Protein AF-A0AAJ2L6E4-F1 (afdb_monomer_lite)

Secondary structure (DSSP, 8-state):
---HHHH-TTS-TT-S--PPTTEEE---TTSSS-EEEETTTTEEEEE--SSGGGSGGGGSS-SEEEEEE--EETTTEE--TT-EEEEEEES-HHHHHHHHHHHHHHHHHHHHHHHHHHHHS-HHHHHHHHHHHHHPPTT--GGGGTS-THHHHHHHHHHHHSS---TT-HHHHHHHHHHHHHHHHHTSSTTSS--

pLDDT: mean 91.26, std 10.0, range [32.22, 98.44]

Structure (mmCIF, N/CA/C/O backbone):
data_AF-A0AAJ2L6E4-F1
#
_entry.id   AF-A0AAJ2L6E4-F1
#
loop_
_atom_site.group_PDB
_atom_site.id
_atom_site.type_symbol
_atom_site.label_atom_id
_atom_site.label_alt_id
_atom_site.label_comp_id
_atom_site.label_asym_id
_atom_site.label_entity_id
_atom_site.label_seq_id
_atom_site.pdbx_PDB_ins_code
_atom_site.Cartn_x
_atom_site.Cartn_y
_atom_site.Cartn_z
_atom_site.occupancy
_atom_site.B_iso_or_equiv
_atom_site.auth_seq_id
_atom_site.auth_comp_id
_atom_site.auth_asym_id
_atom_site.auth_atom_id
_atom_site.pdbx_PDB_model_num
ATOM 1 N N . MET A 1 1 ? -10.128 -0.586 -19.309 1.00 57.66 1 MET A N 1
ATOM 2 C CA . MET A 1 1 ? -8.747 -0.767 -18.819 1.00 57.66 1 MET A CA 1
ATOM 3 C C . MET A 1 1 ? -7.833 -0.010 -19.757 1.00 57.66 1 MET A C 1
ATOM 5 O O . MET A 1 1 ? -8.119 -0.026 -20.954 1.00 57.66 1 MET A O 1
ATOM 9 N N . SER A 1 2 ? -6.837 0.695 -19.211 1.00 74.75 2 SER A N 1
ATOM 10 C CA . SER A 1 2 ? -5.785 1.303 -20.031 1.00 74.75 2 SER A CA 1
ATOM 11 C C . SER A 1 2 ? -5.015 0.200 -20.767 1.00 74.75 2 SER A C 1
ATOM 13 O O . SER A 1 2 ? -5.086 -0.970 -20.384 1.00 74.75 2 SER A O 1
ATOM 15 N N . ASP A 1 3 ? -4.374 0.568 -21.866 1.00 88.19 3 ASP A N 1
ATOM 16 C CA . ASP A 1 3 ? -3.445 -0.284 -22.605 1.00 88.19 3 ASP A CA 1
ATOM 17 C C . ASP A 1 3 ? -2.218 0.573 -22.868 1.00 88.19 3 ASP A C 1
ATOM 19 O O . ASP A 1 3 ? -2.255 1.451 -23.734 1.00 88.19 3 ASP A O 1
ATOM 23 N N . PHE A 1 4 ? -1.162 0.344 -22.091 1.00 92.50 4 PHE A N 1
ATOM 24 C CA . PHE A 1 4 ? 0.036 1.173 -22.064 1.00 92.50 4 PHE A CA 1
ATOM 25 C C . PHE A 1 4 ? 0.627 1.373 -23.458 1.00 92.50 4 PHE A C 1
ATOM 27 O O . PHE A 1 4 ? 1.170 2.430 -23.742 1.00 92.50 4 PHE A O 1
ATOM 34 N N . ARG A 1 5 ? 0.447 0.410 -24.372 1.00 92.38 5 ARG A N 1
ATOM 35 C CA . ARG A 1 5 ? 0.928 0.494 -25.759 1.00 92.38 5 ARG A CA 1
ATOM 36 C C . ARG A 1 5 ? 0.308 1.649 -26.545 1.00 92.38 5 ARG A C 1
ATOM 38 O O . ARG A 1 5 ? 0.896 2.111 -27.515 1.00 92.38 5 ARG A O 1
ATOM 45 N N . LYS A 1 6 ? -0.892 2.098 -26.170 1.00 92.88 6 LYS A N 1
ATOM 46 C CA . LYS A 1 6 ? -1.556 3.254 -26.795 1.00 92.88 6 LYS A CA 1
ATOM 47 C C . LYS A 1 6 ? -1.000 4.572 -26.279 1.00 92.88 6 LYS A C 1
ATOM 49 O O . LYS A 1 6 ? -0.921 5.533 -27.037 1.00 92.88 6 LYS A O 1
ATOM 54 N N . GLU A 1 7 ? -0.655 4.601 -25.000 1.00 94.25 7 GLU A N 1
ATOM 55 C CA . GLU A 1 7 ? -0.120 5.781 -24.323 1.00 94.25 7 GLU A CA 1
ATOM 56 C C . GLU A 1 7 ? 1.381 5.952 -24.604 1.00 94.25 7 GLU A C 1
ATOM 58 O O . GLU A 1 7 ? 1.858 7.077 -24.713 1.00 94.25 7 GLU A O 1
ATOM 63 N N . PHE A 1 8 ? 2.086 4.836 -24.815 1.00 93.31 8 PHE A N 1
ATOM 64 C CA . PHE A 1 8 ? 3.523 4.743 -25.053 1.00 93.31 8 PHE A CA 1
ATOM 65 C C . PHE A 1 8 ? 3.824 3.919 -26.322 1.00 93.31 8 PHE A C 1
ATOM 67 O O . PHE A 1 8 ? 4.278 2.776 -26.227 1.00 93.31 8 PHE A O 1
ATOM 74 N N . PRO A 1 9 ? 3.563 4.462 -27.527 1.00 92.00 9 PRO A N 1
ATOM 75 C CA . PRO A 1 9 ? 3.748 3.730 -28.785 1.00 92.00 9 PRO A CA 1
ATOM 76 C C . PRO A 1 9 ? 5.215 3.395 -29.094 1.00 92.00 9 PRO A C 1
ATOM 78 O O . PRO A 1 9 ? 5.475 2.421 -29.798 1.00 92.00 9 PRO A O 1
ATOM 81 N N . ASP A 1 10 ? 6.153 4.178 -28.556 1.00 90.00 10 ASP A N 1
ATOM 82 C CA . ASP A 1 10 ? 7.596 3.988 -28.740 1.00 90.00 10 ASP A CA 1
ATOM 83 C C . ASP A 1 10 ? 8.220 3.090 -27.652 1.00 90.00 10 ASP A C 1
ATOM 85 O O . ASP A 1 10 ? 9.380 2.691 -27.761 1.00 90.00 10 ASP A O 1
ATOM 89 N N . TYR A 1 11 ? 7.453 2.719 -26.615 1.00 92.38 11 TYR A N 1
ATOM 90 C CA . TYR A 1 11 ? 7.922 1.802 -25.578 1.00 92.38 11 TYR A CA 1
ATOM 91 C C . TYR A 1 11 ? 8.023 0.374 -26.134 1.00 92.38 11 TYR A C 1
ATOM 93 O O . TYR A 1 11 ? 7.065 -0.118 -26.744 1.00 92.38 11 TYR A O 1
ATOM 101 N N . PRO A 1 12 ? 9.140 -0.349 -25.919 1.00 91.25 12 PRO A N 1
ATOM 102 C CA . PRO A 1 12 ? 9.301 -1.683 -26.484 1.00 91.25 12 PRO A CA 1
ATOM 103 C C . PRO A 1 12 ? 8.219 -2.647 -25.970 1.00 91.25 12 PRO A C 1
ATOM 105 O O . PRO A 1 12 ? 8.103 -2.897 -24.771 1.00 91.25 12 PRO A O 1
ATOM 108 N N . ALA A 1 13 ? 7.428 -3.224 -26.878 1.00 77.00 13 ALA A N 1
ATOM 109 C CA . ALA A 1 13 ? 6.218 -3.975 -26.520 1.00 77.00 13 ALA A CA 1
ATOM 110 C C . ALA A 1 13 ? 6.464 -5.198 -25.608 1.00 77.00 13 ALA A C 1
ATOM 112 O O . ALA A 1 13 ? 5.572 -5.560 -24.837 1.00 77.00 13 ALA A O 1
ATOM 113 N N . ASP A 1 14 ? 7.660 -5.789 -25.681 1.00 87.12 14 ASP A N 1
ATOM 114 C CA . ASP A 1 14 ? 8.086 -6.955 -24.892 1.00 87.12 14 ASP A CA 1
ATOM 115 C C . ASP A 1 14 ? 8.937 -6.571 -23.664 1.00 87.12 14 ASP A C 1
ATOM 117 O O . ASP A 1 14 ? 9.443 -7.440 -22.954 1.00 87.12 14 ASP A O 1
ATOM 121 N N . ALA A 1 15 ? 9.129 -5.271 -23.405 1.00 91.06 15 ALA A N 1
ATOM 122 C CA . ALA A 1 15 ? 9.911 -4.798 -22.267 1.00 91.06 15 ALA A CA 1
ATOM 123 C C . ALA A 1 15 ? 9.120 -4.758 -20.956 1.00 91.06 15 ALA A C 1
ATOM 125 O O . ALA A 1 15 ? 9.740 -4.778 -19.897 1.00 91.06 15 ALA A O 1
ATOM 126 N N . VAL A 1 16 ? 7.785 -4.738 -20.981 1.00 93.38 16 VAL A N 1
ATOM 127 C CA . VAL A 1 16 ? 7.000 -4.863 -19.745 1.00 93.38 16 VAL A CA 1
ATOM 128 C C . VAL A 1 16 ? 6.999 -6.337 -19.312 1.00 93.38 16 VAL A C 1
ATOM 130 O O . VAL A 1 16 ? 6.503 -7.177 -20.067 1.00 93.38 16 VAL A O 1
ATOM 133 N N . PRO A 1 17 ? 7.533 -6.688 -18.123 1.00 94.75 17 PRO A N 1
ATOM 134 C CA . PRO A 1 17 ? 7.473 -8.057 -17.619 1.00 94.75 17 PRO A CA 1
ATOM 135 C C . PRO A 1 17 ? 6.030 -8.510 -17.370 1.00 94.75 17 PRO A C 1
ATOM 137 O O . PRO A 1 17 ? 5.103 -7.703 -17.325 1.00 94.75 17 PRO A O 1
ATOM 140 N N . THR A 1 18 ? 5.824 -9.806 -17.131 1.00 94.94 18 THR A N 1
ATOM 141 C CA . THR A 1 18 ? 4.509 -10.307 -16.712 1.00 94.94 18 THR A CA 1
ATOM 142 C C . THR A 1 18 ? 4.090 -9.656 -15.395 1.00 94.94 18 THR A C 1
ATOM 144 O O . THR A 1 18 ? 4.637 -9.966 -14.335 1.00 94.94 18 THR A O 1
ATOM 147 N N . ILE A 1 19 ? 3.101 -8.766 -15.470 1.00 95.44 19 ILE A N 1
ATOM 148 C CA . ILE A 1 19 ? 2.583 -8.034 -14.317 1.00 95.44 19 ILE A CA 1
ATOM 149 C C . ILE A 1 19 ? 1.784 -8.987 -13.405 1.00 95.44 19 ILE A C 1
ATOM 151 O O . ILE A 1 19 ? 0.944 -9.741 -13.910 1.00 95.44 19 ILE A O 1
ATOM 155 N N . PRO A 1 20 ? 2.022 -8.987 -12.077 1.00 95.50 20 PRO A N 1
ATOM 156 C CA . PRO A 1 20 ? 1.313 -9.863 -11.147 1.00 95.50 20 PRO A CA 1
ATOM 157 C C . PRO A 1 20 ? -0.194 -9.596 -11.096 1.00 95.50 20 PRO A C 1
ATOM 159 O O . PRO A 1 20 ? -0.670 -8.497 -11.378 1.00 95.50 20 PRO A O 1
ATOM 162 N N . ALA A 1 21 ? -0.959 -10.606 -10.677 1.00 93.12 21 ALA A N 1
ATOM 163 C CA . ALA A 1 21 ? -2.399 -10.466 -10.488 1.00 93.12 21 ALA A CA 1
ATOM 164 C C . ALA A 1 21 ? -2.740 -9.359 -9.471 1.00 93.12 21 ALA A C 1
ATOM 166 O O . ALA A 1 21 ? -1.985 -9.094 -8.539 1.00 93.12 21 ALA A O 1
ATOM 167 N N . GLY A 1 22 ? -3.898 -8.722 -9.654 1.00 93.06 22 GLY A N 1
ATOM 168 C CA . GLY A 1 22 ? -4.363 -7.610 -8.816 1.00 93.06 22 GLY A CA 1
ATOM 169 C C . GLY A 1 22 ? -3.878 -6.233 -9.277 1.00 93.06 22 GLY A C 1
ATOM 170 O O . GLY A 1 22 ? -4.507 -5.234 -8.932 1.00 93.06 22 GLY A O 1
ATOM 171 N N . PHE A 1 23 ? -2.828 -6.174 -10.100 1.00 96.38 23 PHE A N 1
ATOM 172 C CA . PHE A 1 23 ? -2.387 -4.946 -10.752 1.00 96.38 23 PHE A CA 1
ATOM 173 C C . PHE A 1 23 ? -3.177 -4.669 -12.035 1.00 96.38 23 PHE A C 1
ATOM 175 O O . PHE A 1 23 ? -3.456 -5.571 -12.827 1.00 96.38 23 PHE A O 1
ATOM 182 N N . ILE A 1 24 ? -3.527 -3.403 -12.242 1.00 95.06 24 ILE A N 1
ATOM 183 C CA . ILE A 1 24 ? -4.265 -2.914 -13.405 1.00 95.06 24 ILE A CA 1
ATOM 184 C C . ILE A 1 24 ? -3.465 -1.794 -14.055 1.00 95.06 24 ILE A C 1
ATOM 186 O O . ILE A 1 24 ? -2.945 -0.916 -13.372 1.00 95.06 24 ILE A O 1
ATOM 190 N N . ASP A 1 25 ? -3.409 -1.816 -15.382 1.00 95.44 25 ASP A N 1
ATOM 191 C CA . ASP A 1 25 ? -2.794 -0.760 -16.178 1.00 95.44 25 ASP A CA 1
ATOM 192 C C . ASP A 1 25 ? -3.485 0.594 -15.939 1.00 95.44 25 ASP A C 1
ATOM 194 O O . ASP A 1 25 ? -4.697 0.748 -16.170 1.00 95.44 25 ASP A O 1
ATOM 198 N N . ARG A 1 26 ? -2.693 1.561 -15.470 1.00 94.31 26 ARG A N 1
ATOM 199 C CA . ARG A 1 26 ? -3.083 2.958 -15.240 1.00 94.31 26 ARG A CA 1
ATOM 200 C C . ARG A 1 26 ? -2.235 3.952 -16.022 1.00 94.31 26 ARG A C 1
ATOM 202 O O . ARG A 1 26 ? -2.396 5.148 -15.811 1.00 94.31 26 ARG A O 1
ATOM 209 N N . SER A 1 27 ? -1.445 3.448 -16.963 1.00 94.69 27 SER A N 1
ATOM 210 C CA . SER A 1 27 ? -0.567 4.224 -17.825 1.00 94.69 27 SER A CA 1
ATOM 211 C C . SER A 1 27 ? -1.307 5.387 -18.475 1.00 94.69 27 SER A C 1
ATOM 213 O O . SER A 1 27 ? -2.418 5.205 -18.994 1.00 94.69 27 SER A O 1
ATOM 215 N N . TRP A 1 28 ? -0.660 6.550 -18.486 1.00 92.81 28 TRP A N 1
ATOM 216 C CA . TRP A 1 28 ? -1.121 7.750 -19.172 1.00 92.81 28 TRP A CA 1
ATOM 217 C C . TRP A 1 28 ? 0.031 8.445 -19.900 1.00 92.81 28 TRP A C 1
ATOM 219 O O . TRP A 1 28 ? 1.102 8.624 -19.339 1.00 92.81 28 TRP A O 1
ATOM 229 N N . LYS A 1 29 ? -0.190 8.914 -21.133 1.00 90.81 29 LYS A N 1
ATOM 230 C CA . LYS A 1 29 ? 0.862 9.459 -22.020 1.00 90.81 29 LYS A CA 1
ATOM 231 C C . LYS A 1 29 ? 1.718 10.628 -21.497 1.00 90.81 29 LYS A C 1
ATOM 233 O O . LYS A 1 29 ? 2.630 11.047 -22.198 1.00 90.81 29 LYS A O 1
ATOM 238 N N . GLN A 1 30 ? 1.349 11.262 -20.381 1.00 89.25 30 GLN A N 1
ATOM 239 C CA . GLN A 1 30 ? 2.140 12.348 -19.772 1.00 89.25 30 GLN A CA 1
ATOM 240 C C . GLN A 1 30 ? 3.032 11.857 -18.629 1.00 89.25 30 GLN A C 1
ATOM 242 O O . GLN A 1 30 ? 3.752 12.651 -18.035 1.00 89.25 30 GLN A O 1
ATOM 247 N N . GLU A 1 31 ? 2.944 10.577 -18.292 1.00 91.12 31 GLU A N 1
ATOM 248 C CA . GLU A 1 31 ? 3.825 9.936 -17.332 1.00 91.12 31 GLU A CA 1
ATOM 249 C C . GLU A 1 31 ? 5.158 9.561 -17.999 1.00 91.12 31 GLU A C 1
ATOM 251 O O . GLU A 1 31 ? 5.189 9.359 -19.216 1.00 91.12 31 GLU A O 1
ATOM 256 N N . PRO A 1 32 ? 6.249 9.426 -17.223 1.00 91.00 32 PRO A N 1
ATOM 257 C CA . PRO A 1 32 ? 7.562 9.036 -17.748 1.00 91.00 32 PRO A CA 1
ATOM 258 C C . PRO A 1 32 ? 7.543 7.676 -18.451 1.00 91.00 32 PRO A C 1
ATOM 260 O O . PRO A 1 32 ? 8.271 7.443 -19.416 1.00 91.00 32 PRO A O 1
ATOM 263 N N . CYS A 1 33 ? 6.732 6.752 -17.938 1.00 94.44 33 CYS A N 1
ATOM 264 C CA . CYS A 1 33 ? 6.728 5.360 -18.349 1.00 94.44 33 CYS A CA 1
ATOM 265 C C . CYS A 1 33 ? 5.412 4.655 -17.972 1.00 94.44 33 CYS A C 1
ATOM 267 O O . CYS A 1 33 ? 4.616 5.201 -17.201 1.00 94.44 33 CYS A O 1
ATOM 269 N N . PRO A 1 34 ? 5.171 3.436 -18.494 1.00 96.06 34 PRO A N 1
ATOM 270 C CA . PRO A 1 34 ? 4.029 2.618 -18.105 1.00 96.06 34 PRO A CA 1
ATOM 271 C C . PRO A 1 34 ? 3.922 2.398 -16.595 1.00 96.06 34 PRO A C 1
ATOM 273 O O . PRO A 1 34 ? 4.921 2.146 -15.911 1.00 96.06 34 PRO A O 1
ATOM 276 N N . CYS A 1 35 ? 2.689 2.403 -16.089 1.00 95.94 35 CYS A N 1
ATOM 277 C CA . CYS A 1 35 ? 2.412 2.186 -14.677 1.00 95.94 35 CYS A CA 1
ATOM 278 C C . CYS A 1 35 ? 1.217 1.256 -14.434 1.00 95.94 35 CYS A C 1
ATOM 280 O O . CYS A 1 35 ? 0.250 1.188 -15.203 1.00 95.94 35 CYS A O 1
ATOM 282 N N . PHE A 1 36 ? 1.280 0.526 -13.322 1.00 97.00 36 PHE A N 1
ATOM 283 C CA . PHE A 1 36 ? 0.274 -0.453 -12.930 1.00 97.00 36 PHE A CA 1
ATOM 284 C C . PHE A 1 36 ? -0.050 -0.294 -11.452 1.00 97.00 36 PHE A C 1
ATOM 286 O O . PHE A 1 36 ? 0.852 -0.297 -10.621 1.00 97.00 36 PHE A O 1
ATOM 293 N N . ILE A 1 37 ? -1.330 -0.207 -11.098 1.00 96.62 37 ILE A N 1
ATOM 294 C CA . ILE A 1 37 ? -1.761 -0.063 -9.705 1.00 96.62 37 ILE A CA 1
ATOM 295 C C . ILE A 1 37 ? -2.424 -1.332 -9.184 1.00 96.62 37 ILE A C 1
ATOM 297 O O . ILE A 1 37 ? -3.278 -1.917 -9.848 1.00 96.62 37 ILE A O 1
ATOM 301 N N . HIS A 1 38 ? -2.070 -1.736 -7.969 1.00 97.00 38 HIS A N 1
ATOM 302 C CA . HIS A 1 38 ? -2.786 -2.751 -7.216 1.00 97.00 38 HIS A CA 1
ATOM 303 C C . HIS A 1 38 ? -3.985 -2.111 -6.508 1.00 97.00 38 HIS A C 1
ATOM 305 O O . HIS A 1 38 ? -3.843 -1.459 -5.472 1.00 97.00 38 HIS A O 1
ATOM 311 N N . GLU A 1 39 ? -5.181 -2.287 -7.071 1.00 92.62 39 GLU A N 1
ATOM 312 C CA . GLU A 1 39 ? -6.390 -1.546 -6.670 1.00 92.62 39 GLU A CA 1
ATOM 313 C C . GLU A 1 39 ? -6.733 -1.657 -5.181 1.00 92.62 39 GLU A C 1
ATOM 315 O O . GLU A 1 39 ? -7.223 -0.693 -4.591 1.00 92.62 39 GLU A O 1
ATOM 320 N N . ALA A 1 40 ? -6.476 -2.816 -4.570 1.00 93.81 40 ALA A N 1
ATOM 321 C CA . ALA A 1 40 ? -6.807 -3.049 -3.169 1.00 93.81 40 ALA A CA 1
ATOM 322 C C . ALA A 1 40 ? -5.863 -2.328 -2.195 1.00 93.81 40 ALA A C 1
ATOM 324 O O . ALA A 1 40 ? -6.267 -2.073 -1.067 1.00 93.81 40 ALA A O 1
ATOM 325 N N . SER A 1 41 ? -4.632 -2.006 -2.610 1.00 95.00 41 SER A N 1
ATOM 326 C CA . SER A 1 41 ? -3.598 -1.451 -1.722 1.00 95.00 41 SER A CA 1
ATOM 327 C C . SER A 1 41 ? -3.078 -0.073 -2.128 1.00 95.00 41 SER A C 1
ATOM 329 O O . SER A 1 41 ? -2.355 0.544 -1.353 1.00 95.00 41 SER A O 1
ATOM 331 N N . GLY A 1 42 ? -3.369 0.384 -3.347 1.00 95.19 42 GLY A N 1
ATOM 332 C CA . GLY A 1 42 ? -2.809 1.622 -3.889 1.00 95.19 42 GLY A CA 1
ATOM 333 C C . GLY A 1 42 ? -1.319 1.533 -4.233 1.00 95.19 42 GLY A C 1
ATOM 334 O O . GLY A 1 42 ? -0.716 2.547 -4.573 1.00 95.19 42 GLY A O 1
ATOM 335 N N . VAL A 1 43 ? -0.699 0.349 -4.161 1.00 97.44 43 VAL A N 1
ATOM 336 C CA . VAL A 1 43 ? 0.703 0.155 -4.571 1.00 97.44 43 VAL A CA 1
ATOM 337 C C . VAL A 1 43 ? 0.806 0.306 -6.085 1.00 97.44 43 VAL A C 1
ATOM 339 O O . VAL A 1 43 ? 0.054 -0.330 -6.819 1.00 97.44 43 VAL A O 1
ATOM 342 N N . VAL A 1 44 ? 1.740 1.132 -6.544 1.00 97.38 44 VAL A N 1
ATOM 343 C CA . VAL A 1 44 ? 1.979 1.442 -7.955 1.00 97.38 44 VAL A CA 1
ATOM 344 C C . VAL A 1 44 ? 3.329 0.875 -8.373 1.00 97.38 44 VAL A C 1
ATOM 346 O O . VAL A 1 44 ? 4.332 1.067 -7.689 1.00 97.38 44 VAL A O 1
ATOM 349 N N . LEU A 1 45 ? 3.339 0.173 -9.499 1.00 97.38 45 LEU A N 1
ATOM 350 C CA . LEU A 1 45 ? 4.523 -0.295 -10.199 1.00 97.38 45 LEU A CA 1
ATOM 351 C C . LEU A 1 45 ? 4.758 0.590 -11.411 1.00 97.38 45 LEU A C 1
ATOM 353 O O . LEU A 1 45 ? 3.944 0.584 -12.331 1.00 97.38 45 LEU A O 1
ATOM 357 N N . TRP A 1 46 ? 5.880 1.292 -11.422 1.00 96.62 46 TRP A N 1
ATOM 358 C CA . TRP A 1 46 ? 6.384 1.998 -12.594 1.00 96.62 46 TRP A CA 1
ATOM 359 C C . TRP A 1 46 ? 7.408 1.115 -13.292 1.00 96.62 46 TRP A C 1
ATOM 361 O O . TRP A 1 46 ? 8.296 0.552 -12.642 1.00 96.62 46 TRP A O 1
ATOM 371 N N . VAL A 1 47 ? 7.250 0.957 -14.603 1.00 96.69 47 VAL A N 1
ATOM 372 C CA . VAL A 1 47 ? 8.081 0.079 -15.428 1.00 96.69 47 VAL A CA 1
ATOM 373 C C . VAL A 1 47 ? 8.749 0.919 -16.503 1.00 96.69 47 VAL A C 1
ATOM 375 O O . VAL A 1 47 ? 8.252 1.050 -17.619 1.00 96.69 47 VAL A O 1
ATOM 378 N N . ASP A 1 48 ? 9.890 1.495 -16.147 1.00 95.75 48 ASP A N 1
ATOM 379 C CA . ASP A 1 48 ? 10.640 2.393 -17.014 1.00 95.75 48 ASP A CA 1
ATOM 380 C C . ASP A 1 48 ? 11.315 1.655 -18.181 1.00 95.75 48 ASP A C 1
ATOM 382 O O . ASP A 1 48 ? 11.302 0.416 -18.280 1.00 95.75 48 ASP A O 1
ATOM 386 N N . TYR A 1 49 ? 11.889 2.424 -19.103 1.00 94.38 49 TYR A N 1
ATOM 387 C CA . TYR A 1 49 ? 12.571 1.908 -20.279 1.00 94.38 49 TYR A CA 1
ATOM 388 C C . TYR A 1 49 ? 13.754 1.005 -19.885 1.00 94.38 49 TYR A C 1
ATOM 390 O O . TYR A 1 49 ? 14.482 1.287 -18.924 1.00 94.38 49 TYR A O 1
ATOM 398 N N . PRO A 1 50 ? 13.990 -0.104 -20.615 1.00 93.88 50 PRO A N 1
ATOM 399 C CA . PRO A 1 50 ? 15.150 -0.955 -20.374 1.00 93.88 50 PRO A CA 1
ATOM 400 C C . PRO A 1 50 ? 16.473 -0.196 -20.491 1.00 93.88 50 PRO A C 1
ATOM 402 O O . PRO A 1 50 ? 17.333 -0.359 -19.625 1.00 93.88 50 PRO A O 1
ATOM 405 N N . ASP A 1 51 ? 16.613 0.638 -21.526 1.00 91.88 51 ASP A N 1
ATOM 406 C CA . ASP A 1 51 ? 17.766 1.516 -21.706 1.00 91.88 51 ASP A CA 1
ATOM 407 C C . ASP A 1 51 ? 17.638 2.725 -20.774 1.00 91.88 51 ASP A C 1
ATOM 409 O O . ASP A 1 51 ? 16.638 3.437 -20.792 1.00 91.88 51 ASP A O 1
ATOM 413 N N . ALA A 1 52 ? 18.660 2.949 -19.949 1.00 91.00 52 ALA A N 1
ATOM 414 C CA . ALA A 1 52 ? 18.710 4.071 -19.019 1.00 91.00 52 ALA A CA 1
ATOM 415 C C . ALA A 1 52 ? 18.702 5.434 -19.732 1.00 91.00 52 ALA A C 1
ATOM 417 O O . ALA A 1 52 ? 18.218 6.409 -19.165 1.00 91.00 52 ALA A O 1
ATOM 418 N N . ASN A 1 53 ? 19.193 5.501 -20.974 1.00 90.00 53 ASN A N 1
ATOM 419 C CA . ASN A 1 53 ? 19.227 6.744 -21.749 1.00 90.00 53 ASN A CA 1
ATOM 420 C C . ASN A 1 53 ? 17.842 7.193 -22.232 1.00 90.00 53 ASN A C 1
ATOM 422 O O . ASN A 1 53 ? 17.668 8.372 -22.534 1.00 90.00 53 ASN A O 1
ATOM 426 N N . ASP A 1 54 ? 16.881 6.269 -22.295 1.00 90.38 54 ASP A N 1
ATOM 427 C CA . ASP A 1 54 ? 15.500 6.554 -22.690 1.00 90.38 54 AS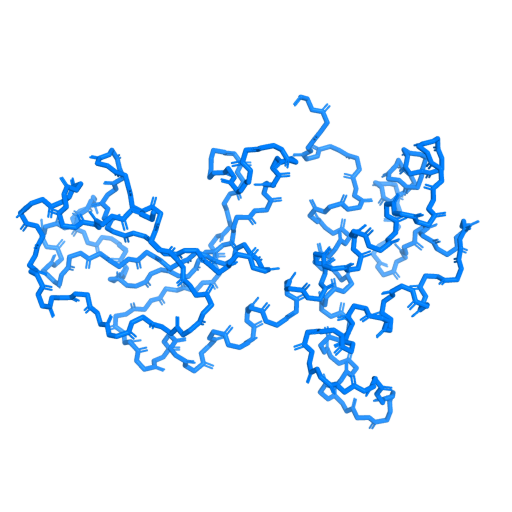P A CA 1
ATOM 428 C C . ASP A 1 54 ? 14.621 6.950 -21.485 1.00 90.38 54 ASP A C 1
ATOM 430 O O . ASP A 1 54 ? 13.489 7.395 -21.669 1.00 90.38 54 ASP A O 1
ATOM 434 N N . ARG A 1 55 ? 15.129 6.806 -20.250 1.00 91.06 55 ARG A N 1
ATOM 435 C CA . ARG A 1 55 ? 14.408 7.153 -19.014 1.00 91.06 55 ARG A CA 1
ATOM 436 C C . ARG A 1 55 ? 14.425 8.660 -18.771 1.00 91.06 55 ARG A C 1
ATOM 438 O O . ARG A 1 55 ? 15.396 9.354 -19.097 1.00 91.06 55 ARG A O 1
ATOM 445 N N . GLU A 1 56 ? 13.389 9.174 -18.107 1.00 83.19 56 GLU A N 1
ATOM 446 C CA . GLU A 1 56 ? 13.415 10.553 -17.608 1.00 83.19 56 GLU A CA 1
ATOM 447 C C . GLU A 1 56 ? 14.610 10.777 -16.660 1.00 83.19 56 GLU A C 1
ATOM 449 O O . GLU A 1 56 ? 15.066 9.869 -15.965 1.00 83.19 56 GLU A O 1
ATOM 454 N N . ALA A 1 57 ? 15.161 11.996 -16.671 1.00 73.38 57 ALA A N 1
ATOM 455 C CA . ALA A 1 57 ? 16.384 12.363 -15.946 1.00 73.38 57 ALA A CA 1
ATOM 456 C C . ALA A 1 57 ? 17.637 11.515 -16.280 1.00 73.38 57 ALA A C 1
ATOM 458 O O . ALA A 1 57 ? 18.607 11.537 -15.531 1.00 73.38 57 ALA A O 1
ATOM 459 N N . GLY A 1 58 ? 17.667 10.808 -17.417 1.00 64.06 58 GLY A N 1
ATOM 460 C CA . GLY A 1 58 ? 18.872 10.119 -17.899 1.00 64.06 58 GLY A CA 1
ATOM 461 C C . GLY A 1 58 ? 19.272 8.887 -17.082 1.00 64.06 58 GLY A C 1
ATOM 462 O O . GLY A 1 58 ? 20.446 8.519 -17.075 1.00 64.06 58 GLY A O 1
ATOM 463 N N . GLY A 1 59 ? 18.314 8.259 -16.394 1.00 71.94 59 GLY A N 1
ATOM 464 C CA . GLY A 1 59 ? 18.549 7.017 -15.656 1.00 71.94 59 GLY A CA 1
ATOM 465 C C . GLY A 1 59 ? 19.042 7.196 -14.221 1.00 71.94 59 GLY A C 1
ATOM 466 O O . GLY A 1 59 ? 19.581 6.248 -13.654 1.00 71.94 59 GLY A O 1
ATOM 467 N N . ASP A 1 60 ? 18.823 8.369 -13.617 1.00 81.56 60 ASP A N 1
ATOM 468 C CA . ASP A 1 60 ? 19.070 8.602 -12.184 1.00 81.56 60 ASP A CA 1
ATOM 469 C C . ASP A 1 60 ? 18.245 7.666 -11.274 1.00 81.56 60 ASP A C 1
ATOM 471 O O . ASP A 1 60 ? 18.597 7.466 -10.111 1.00 81.56 60 ASP A O 1
ATOM 475 N N . PHE A 1 61 ? 17.182 7.057 -11.812 1.00 85.06 61 PHE A N 1
ATOM 476 C CA . PHE A 1 61 ? 16.352 6.065 -11.135 1.00 85.06 61 PHE A CA 1
ATOM 477 C C . PHE A 1 61 ? 16.489 4.674 -11.763 1.00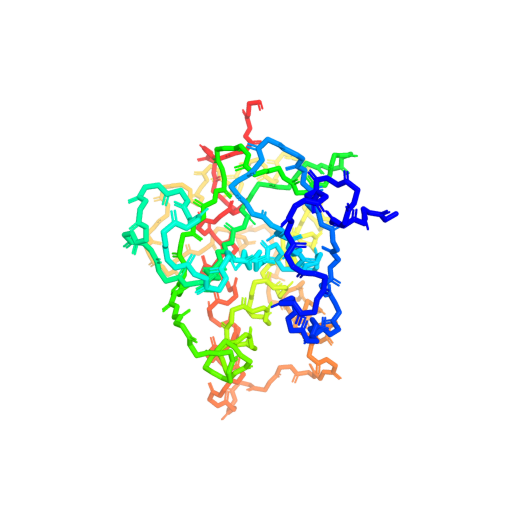 85.06 61 PHE A C 1
ATOM 479 O O . PHE A 1 61 ? 16.688 4.502 -12.976 1.00 85.06 61 PHE A O 1
ATOM 486 N N . SER A 1 62 ? 16.317 3.654 -10.923 1.00 94.75 62 SER A N 1
ATOM 487 C CA . SER A 1 62 ? 16.221 2.276 -11.392 1.00 94.75 62 SER A CA 1
ATOM 488 C C . SER A 1 62 ? 14.976 2.054 -12.253 1.00 94.75 62 SER A C 1
ATOM 490 O O . SER A 1 62 ? 13.964 2.744 -12.131 1.00 94.75 62 SER A O 1
ATOM 492 N N . ARG A 1 63 ? 15.043 1.035 -13.114 1.00 95.56 63 ARG A N 1
ATOM 493 C CA . ARG A 1 63 ? 13.990 0.698 -14.076 1.00 95.56 63 ARG A CA 1
ATOM 494 C C . ARG A 1 63 ? 12.635 0.447 -13.429 1.00 95.56 63 ARG A C 1
ATOM 496 O O . ARG A 1 63 ? 11.605 0.798 -13.996 1.00 95.56 63 ARG A O 1
ATOM 503 N N . PHE A 1 64 ? 12.627 -0.242 -12.295 1.00 97.56 64 PHE A N 1
ATOM 504 C CA . PHE A 1 64 ? 11.402 -0.602 -11.607 1.00 97.56 64 PHE A CA 1
ATOM 505 C C . PHE A 1 64 ? 11.298 0.205 -10.327 1.00 97.56 64 PHE A C 1
ATOM 507 O O . PHE A 1 64 ? 12.173 0.120 -9.464 1.00 97.56 64 PHE A O 1
ATOM 514 N N . GLN A 1 65 ? 10.198 0.938 -10.188 1.00 96.88 65 GLN A N 1
ATOM 515 C CA . GLN A 1 65 ? 9.887 1.662 -8.964 1.00 96.88 65 GLN A CA 1
ATOM 516 C C . GLN A 1 65 ? 8.576 1.140 -8.391 1.00 96.88 65 GLN A C 1
ATOM 518 O O . GLN A 1 65 ? 7.552 1.076 -9.073 1.00 96.88 65 GLN A O 1
ATOM 523 N N . VAL A 1 66 ? 8.614 0.777 -7.116 1.00 97.69 66 VAL A N 1
ATOM 524 C CA . VAL A 1 66 ? 7.450 0.447 -6.306 1.00 97.69 66 VAL A CA 1
ATOM 525 C C . VAL A 1 66 ? 7.154 1.657 -5.440 1.00 97.69 66 VAL A C 1
ATOM 527 O O . VAL A 1 66 ? 7.952 2.070 -4.596 1.00 97.69 66 VAL A O 1
ATOM 530 N N . GLN A 1 67 ? 5.982 2.224 -5.655 1.00 96.62 67 GLN A N 1
ATOM 531 C CA . GLN A 1 67 ? 5.495 3.379 -4.928 1.00 96.62 67 GLN A CA 1
ATOM 532 C C . GLN A 1 67 ? 4.123 3.064 -4.332 1.00 96.62 67 GLN A C 1
ATOM 534 O O . GLN A 1 67 ? 3.529 2.021 -4.606 1.00 96.62 67 GLN A O 1
ATOM 539 N N . ARG A 1 68 ? 3.593 3.957 -3.503 1.00 95.19 68 ARG A N 1
ATOM 540 C CA . ARG A 1 68 ? 2.238 3.846 -2.962 1.00 95.19 68 ARG A CA 1
ATOM 541 C C . ARG A 1 68 ? 1.482 5.139 -3.155 1.00 95.19 68 ARG A C 1
ATOM 543 O O . ARG A 1 68 ? 1.907 6.184 -2.672 1.00 95.19 68 ARG A O 1
ATOM 550 N N . CYS A 1 69 ? 0.341 5.022 -3.820 1.00 93.75 69 CYS A N 1
ATOM 551 C CA . CYS A 1 69 ? -0.667 6.054 -3.869 1.00 93.75 69 CYS A CA 1
ATOM 552 C C . CYS A 1 69 ? -1.454 6.042 -2.552 1.00 93.75 69 CYS A C 1
ATOM 554 O O . CYS A 1 69 ? -2.084 5.046 -2.213 1.00 93.75 69 CYS A O 1
ATOM 556 N N . THR A 1 70 ? -1.407 7.132 -1.792 1.00 90.06 70 THR A N 1
ATOM 557 C CA . THR A 1 70 ? -2.099 7.282 -0.503 1.00 90.06 70 THR A CA 1
ATOM 558 C C . THR A 1 70 ? -3.423 8.031 -0.635 1.00 90.06 70 THR A C 1
ATOM 560 O O . THR A 1 70 ? -4.185 8.120 0.327 1.00 90.06 70 THR A O 1
ATOM 563 N N . ASN A 1 71 ? -3.697 8.600 -1.811 1.00 87.25 71 ASN A N 1
ATOM 564 C CA . ASN A 1 71 ? -4.880 9.406 -2.073 1.00 87.25 71 ASN A CA 1
ATOM 565 C C . ASN A 1 71 ? -5.886 8.625 -2.927 1.00 87.25 71 ASN A C 1
ATOM 567 O O . ASN A 1 71 ? -5.667 8.392 -4.116 1.00 87.25 71 ASN A O 1
ATOM 571 N N . ARG A 1 72 ? -7.011 8.232 -2.321 1.00 86.19 72 ARG A N 1
ATOM 572 C CA . ARG A 1 72 ? -8.114 7.568 -3.022 1.00 86.19 72 ARG A CA 1
ATOM 573 C C . ARG A 1 72 ? -9.378 8.405 -2.928 1.00 86.19 72 ARG A C 1
ATOM 575 O O . ARG A 1 72 ? -9.959 8.540 -1.853 1.00 86.19 72 ARG A O 1
ATOM 582 N N . HIS A 1 73 ? -9.836 8.905 -4.069 1.00 82.56 73 HIS A N 1
ATOM 583 C CA . HIS A 1 73 ? -11.114 9.594 -4.168 1.00 82.56 73 HIS A CA 1
ATOM 584 C C . HIS A 1 73 ? -12.265 8.573 -4.284 1.00 82.56 73 HIS A C 1
ATOM 586 O O . HIS A 1 73 ? -12.145 7.639 -5.084 1.00 82.56 73 HIS A O 1
ATOM 592 N N . PRO A 1 74 ? -13.399 8.747 -3.575 1.00 76.50 74 PRO A N 1
ATOM 593 C CA . PRO A 1 74 ? -14.528 7.810 -3.623 1.00 76.50 74 PRO A CA 1
ATOM 594 C C . PRO A 1 74 ? -15.076 7.552 -5.033 1.00 76.50 74 PRO A C 1
ATOM 596 O O . PRO A 1 74 ? -15.417 6.422 -5.368 1.00 76.50 74 PRO A O 1
ATOM 599 N N . GLU A 1 75 ? -15.129 8.589 -5.871 1.00 81.44 75 GLU A N 1
ATOM 600 C CA . GLU A 1 75 ? -15.669 8.499 -7.238 1.00 81.44 75 GLU A CA 1
ATOM 601 C C . GLU A 1 75 ? -14.576 8.375 -8.308 1.00 81.44 75 GLU A C 1
ATOM 603 O O . GLU A 1 75 ? -14.823 7.882 -9.405 1.00 81.44 75 GLU A O 1
ATOM 608 N N . GLY A 1 76 ? -13.358 8.831 -7.996 1.00 79.50 76 GLY A N 1
ATOM 609 C CA . GLY A 1 76 ? -12.257 8.947 -8.961 1.00 79.50 76 GLY A CA 1
ATOM 610 C C . GLY A 1 76 ? -11.235 7.813 -8.873 1.00 79.50 76 GLY A C 1
ATOM 611 O O . GLY A 1 76 ? -10.367 7.695 -9.740 1.00 79.50 76 GLY A O 1
ATOM 612 N N . GLY A 1 77 ? -11.312 6.992 -7.822 1.00 87.50 77 GLY A N 1
ATOM 613 C CA . GLY A 1 77 ? -10.283 6.015 -7.487 1.00 87.50 77 GLY A CA 1
ATOM 614 C C . GLY A 1 77 ? -8.978 6.685 -7.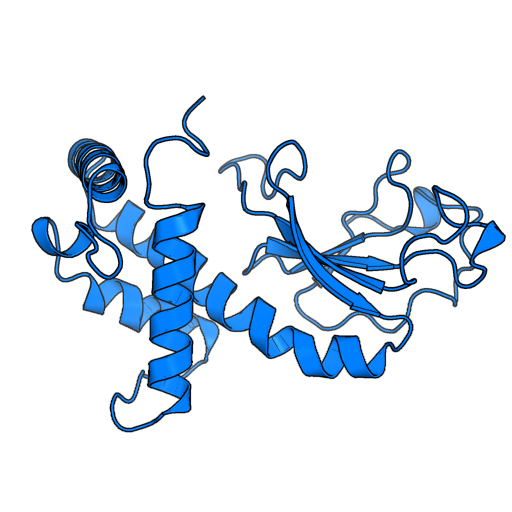055 1.00 87.50 77 GLY A C 1
ATOM 615 O O . GLY A 1 77 ? -8.967 7.825 -6.585 1.00 87.50 77 GLY A O 1
ATOM 616 N N . TRP A 1 78 ? -7.872 5.965 -7.212 1.00 90.44 78 TRP A N 1
ATOM 617 C CA . TRP A 1 78 ? -6.532 6.414 -6.833 1.00 90.44 78 TRP A CA 1
ATOM 618 C C . TRP A 1 78 ? -6.066 7.628 -7.647 1.00 90.44 78 TRP A C 1
ATOM 620 O O . TRP A 1 78 ? -6.119 7.608 -8.879 1.00 90.44 78 TRP A O 1
ATOM 630 N N . GLN A 1 79 ? -5.609 8.673 -6.958 1.00 89.38 79 GLN A N 1
ATOM 631 C CA . GLN A 1 79 ? -5.123 9.925 -7.541 1.00 89.38 79 GLN A CA 1
ATOM 632 C C . GLN A 1 79 ? -3.629 10.079 -7.255 1.00 89.38 79 GLN A C 1
ATOM 634 O O . GLN A 1 79 ? -3.222 10.174 -6.100 1.00 89.38 79 GLN A O 1
ATOM 639 N N . PHE A 1 80 ? -2.800 10.100 -8.300 1.00 88.50 80 PHE A N 1
ATOM 640 C CA . PHE A 1 80 ? -1.341 10.157 -8.127 1.00 88.50 80 PHE A CA 1
ATOM 641 C C . PHE A 1 80 ? -0.858 11.557 -7.738 1.00 88.50 80 PHE A C 1
ATOM 643 O O . PHE A 1 80 ? 0.150 11.686 -7.044 1.00 88.50 80 PHE A O 1
ATOM 650 N N . ALA A 1 81 ? -1.599 12.596 -8.137 1.00 78.75 81 ALA A N 1
ATOM 651 C CA . ALA A 1 81 ? -1.327 13.966 -7.726 1.00 78.75 81 ALA A CA 1
ATOM 652 C C . ALA A 1 81 ? -1.374 14.079 -6.190 1.00 78.75 81 ALA A C 1
ATOM 654 O O . ALA A 1 81 ? -2.353 13.679 -5.555 1.00 78.75 81 ALA A O 1
ATOM 655 N N . ASP A 1 82 ? -0.285 14.594 -5.613 1.00 72.50 82 ASP A N 1
ATOM 656 C CA . ASP A 1 82 ? -0.128 14.929 -4.190 1.00 72.50 82 ASP A CA 1
ATOM 657 C C . ASP A 1 82 ? -0.226 13.757 -3.195 1.00 72.50 82 ASP A C 1
ATOM 659 O O . ASP A 1 82 ? -0.415 13.959 -1.994 1.00 72.50 82 ASP A O 1
ATOM 663 N N . GLY A 1 83 ? -0.059 12.518 -3.665 1.00 82.06 83 GLY A N 1
ATOM 664 C CA . GLY A 1 83 ? -0.269 11.338 -2.828 1.00 82.06 83 GLY A CA 1
ATOM 665 C C . GLY A 1 83 ? 0.574 10.134 -3.200 1.00 82.06 83 GLY A C 1
ATOM 666 O O . GLY A 1 83 ? 0.048 9.034 -3.145 1.00 82.06 83 GLY A O 1
ATOM 667 N N . ILE A 1 84 ? 1.835 10.304 -3.599 1.00 90.62 84 ILE A N 1
ATOM 668 C CA . ILE A 1 84 ? 2.734 9.201 -3.967 1.00 90.62 84 ILE A CA 1
ATOM 669 C C . ILE A 1 84 ? 3.921 9.132 -2.997 1.00 90.62 84 ILE A C 1
ATOM 671 O O . ILE A 1 84 ? 4.599 10.128 -2.751 1.00 90.62 84 ILE A O 1
ATOM 675 N N . LEU A 1 85 ? 4.180 7.942 -2.454 1.00 92.75 85 LEU A N 1
ATOM 676 C CA . LEU A 1 85 ? 5.323 7.643 -1.590 1.00 92.75 85 LEU A CA 1
ATOM 677 C C . LEU A 1 85 ? 6.233 6.609 -2.254 1.00 92.75 85 LEU A C 1
ATOM 679 O O . LEU A 1 85 ? 5.752 5.550 -2.654 1.00 92.75 85 LEU A O 1
ATOM 683 N N . SER A 1 86 ? 7.538 6.881 -2.327 1.00 94.19 86 SER A N 1
ATOM 684 C CA . SER A 1 86 ? 8.518 5.885 -2.778 1.00 94.19 86 SER A CA 1
ATOM 685 C C . SER A 1 86 ? 8.746 4.825 -1.701 1.00 94.19 86 SER A C 1
ATOM 687 O O . SER A 1 86 ? 8.910 5.162 -0.527 1.00 94.19 86 SER A O 1
ATOM 689 N N . LEU A 1 87 ? 8.721 3.547 -2.093 1.00 95.44 87 LEU A N 1
ATOM 690 C CA . LEU A 1 87 ? 8.898 2.409 -1.187 1.00 95.44 87 LEU A CA 1
ATOM 691 C C . LEU A 1 87 ? 10.162 1.610 -1.504 1.00 95.44 87 LEU A C 1
ATOM 693 O O . LEU A 1 87 ? 10.879 1.200 -0.592 1.00 95.44 87 LEU A O 1
ATOM 697 N N . PHE A 1 88 ? 10.406 1.347 -2.787 1.00 95.50 88 PHE A N 1
ATOM 698 C CA . PHE A 1 88 ? 11.479 0.475 -3.249 1.00 95.50 88 PHE A CA 1
ATOM 699 C C . PHE A 1 88 ? 11.770 0.739 -4.725 1.00 95.50 88 PHE A C 1
ATOM 701 O O . PHE A 1 88 ? 10.847 0.937 -5.509 1.00 95.5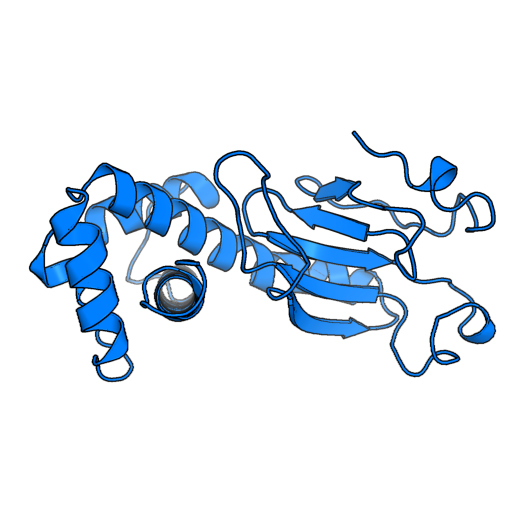0 88 PHE A O 1
ATOM 708 N N . GLU A 1 89 ? 13.035 0.693 -5.123 1.00 96.62 89 GLU A N 1
ATOM 709 C CA . GLU A 1 89 ? 13.440 0.770 -6.524 1.00 96.62 89 GLU A CA 1
ATOM 710 C C . GLU A 1 89 ? 14.566 -0.227 -6.801 1.00 96.62 89 GLU A C 1
ATOM 712 O O . GLU A 1 89 ? 15.368 -0.547 -5.919 1.00 96.62 89 GLU A O 1
ATOM 717 N N . THR A 1 90 ? 14.583 -0.786 -8.008 1.00 97.25 90 THR A N 1
ATOM 718 C CA . THR A 1 90 ? 15.584 -1.772 -8.424 1.00 97.25 90 THR A CA 1
ATOM 719 C C . THR A 1 90 ? 15.563 -1.982 -9.936 1.00 97.25 90 THR A C 1
ATOM 721 O O . THR A 1 90 ? 14.563 -1.716 -10.600 1.00 97.25 90 THR A O 1
ATOM 724 N N . ASP A 1 91 ? 16.654 -2.496 -10.497 1.00 96.56 91 ASP A N 1
ATOM 725 C CA . ASP A 1 91 ? 16.699 -2.988 -11.879 1.00 96.56 91 ASP A CA 1
ATOM 726 C C . ASP A 1 91 ? 16.449 -4.514 -11.970 1.00 96.56 91 ASP A C 1
ATOM 728 O O . ASP A 1 91 ? 16.427 -5.069 -13.068 1.00 96.56 91 ASP A O 1
ATOM 732 N N . ASP A 1 92 ? 16.231 -5.204 -10.837 1.00 97.38 92 ASP A N 1
ATOM 733 C CA . ASP A 1 92 ? 15.923 -6.643 -10.762 1.00 97.38 92 ASP A CA 1
ATOM 734 C C . ASP A 1 92 ? 14.412 -6.894 -10.597 1.00 97.38 92 ASP A C 1
ATOM 736 O O . ASP A 1 92 ? 13.835 -6.688 -9.527 1.00 97.38 92 ASP A O 1
ATOM 740 N N . TRP A 1 93 ? 13.768 -7.411 -11.647 1.00 97.44 93 TRP A N 1
ATOM 741 C CA . TRP A 1 93 ? 12.342 -7.744 -11.608 1.00 97.44 93 TRP A CA 1
ATOM 742 C C . TRP A 1 93 ? 12.004 -8.823 -10.571 1.00 97.44 93 TRP A C 1
ATOM 744 O O . TRP A 1 93 ? 10.969 -8.740 -9.911 1.00 97.44 93 TRP A O 1
ATOM 754 N N . ASP A 1 94 ? 12.881 -9.802 -10.345 1.00 98.06 94 ASP A N 1
ATOM 755 C CA . ASP A 1 94 ? 12.621 -10.830 -9.337 1.00 98.06 94 ASP A CA 1
ATOM 756 C C . ASP A 1 94 ? 12.686 -10.239 -7.919 1.00 98.06 94 ASP A C 1
ATOM 758 O O . ASP A 1 94 ? 11.982 -10.702 -7.018 1.00 98.06 94 ASP A O 1
ATOM 762 N N . ALA A 1 95 ? 13.494 -9.196 -7.698 1.00 98.12 95 ALA A N 1
ATOM 763 C CA . ALA A 1 95 ? 13.497 -8.454 -6.438 1.00 98.12 95 ALA A CA 1
ATOM 764 C C . ALA A 1 95 ? 12.199 -7.663 -6.228 1.00 98.12 95 ALA A C 1
ATOM 766 O O . ALA A 1 95 ? 11.714 -7.607 -5.096 1.00 98.12 95 ALA A O 1
ATOM 767 N N . VAL A 1 96 ? 11.598 -7.128 -7.298 1.00 98.06 96 VAL A N 1
ATOM 768 C CA . VAL A 1 96 ? 10.243 -6.553 -7.243 1.00 98.06 96 VAL A CA 1
ATOM 769 C C . VAL A 1 96 ? 9.238 -7.624 -6.819 1.00 98.06 96 VAL A C 1
ATOM 771 O O . VAL A 1 96 ? 8.528 -7.443 -5.834 1.00 98.06 96 VAL A O 1
ATOM 774 N N . LEU A 1 97 ? 9.218 -8.780 -7.491 1.00 97.56 97 LEU A N 1
ATOM 775 C CA . LEU A 1 97 ? 8.267 -9.854 -7.177 1.00 97.56 97 LEU A CA 1
ATOM 776 C C . LEU A 1 97 ? 8.382 -10.347 -5.728 1.00 97.56 97 LEU A C 1
ATOM 778 O O . LEU A 1 97 ? 7.364 -10.602 -5.085 1.00 97.56 97 LEU A O 1
ATOM 782 N N . ARG A 1 98 ? 9.606 -10.454 -5.195 1.00 97.56 98 ARG A N 1
ATOM 783 C CA . ARG A 1 98 ? 9.841 -10.853 -3.798 1.00 97.56 98 ARG A CA 1
ATOM 784 C C . ARG A 1 98 ? 9.383 -9.805 -2.783 1.00 97.56 98 ARG A C 1
ATOM 786 O O . ARG A 1 98 ? 9.004 -10.185 -1.679 1.00 97.56 98 ARG A O 1
ATOM 793 N N . SER A 1 99 ? 9.445 -8.515 -3.115 1.00 96.56 99 SER A N 1
ATOM 794 C CA . SER A 1 99 ? 9.107 -7.434 -2.179 1.00 96.56 99 SER A CA 1
ATOM 795 C C . SER A 1 99 ? 7.619 -7.079 -2.176 1.00 96.56 99 SER A C 1
ATOM 797 O O . SER A 1 99 ? 7.090 -6.662 -1.146 1.00 96.56 99 SER A O 1
ATOM 799 N N . LEU A 1 100 ? 6.920 -7.305 -3.294 1.00 96.19 100 LEU A N 1
ATOM 800 C CA . LEU A 1 100 ? 5.518 -6.927 -3.485 1.00 96.19 100 LEU A CA 1
ATOM 801 C C . LEU A 1 100 ? 4.555 -7.365 -2.368 1.00 96.19 100 LEU A C 1
ATOM 803 O O . LEU A 1 100 ? 3.757 -6.519 -1.951 1.00 96.19 100 LEU A O 1
ATOM 807 N N . PRO A 1 101 ? 4.588 -8.606 -1.840 1.00 95.25 101 PRO A N 1
ATOM 808 C CA . PRO A 1 101 ? 3.689 -9.002 -0.751 1.00 95.25 101 PRO A CA 1
ATOM 809 C C . PRO A 1 101 ? 3.841 -8.120 0.495 1.00 95.25 101 PRO A C 1
ATOM 811 O O . PRO A 1 101 ? 2.848 -7.690 1.077 1.00 95.25 101 PRO A O 1
ATOM 814 N N . GLY A 1 102 ? 5.081 -7.745 0.835 1.00 95.50 102 GLY A N 1
ATOM 815 C CA . GLY A 1 102 ? 5.389 -6.882 1.979 1.00 95.50 102 GLY A CA 1
ATOM 816 C C . GLY A 1 102 ? 4.863 -5.450 1.847 1.00 95.50 102 GLY A C 1
ATOM 817 O O . GLY A 1 102 ? 4.705 -4.767 2.854 1.00 95.50 102 GLY A O 1
ATOM 818 N N . PHE A 1 103 ? 4.550 -4.996 0.630 1.00 96.19 103 PHE A N 1
ATOM 819 C CA . PHE A 1 103 ? 3.947 -3.683 0.386 1.00 96.19 103 PHE A CA 1
ATOM 820 C C . PHE A 1 103 ? 2.436 -3.757 0.151 1.00 96.19 103 PHE A C 1
ATOM 822 O O . PHE A 1 103 ? 1.693 -2.888 0.603 1.00 96.19 103 PHE A O 1
ATOM 829 N N . THR A 1 104 ? 1.970 -4.780 -0.566 1.00 97.19 104 THR A N 1
ATOM 830 C CA . THR A 1 104 ? 0.572 -4.892 -1.005 1.00 97.19 104 THR A CA 1
ATOM 831 C C . THR A 1 104 ? -0.356 -5.377 0.101 1.00 97.19 104 THR A C 1
ATOM 833 O O . THR A 1 104 ? -1.404 -4.766 0.301 1.00 97.19 104 THR A O 1
ATOM 836 N N . GLU A 1 105 ? 0.016 -6.415 0.851 1.00 96.88 105 GLU A N 1
ATOM 837 C CA . GLU A 1 105 ? -0.840 -6.994 1.892 1.00 96.88 105 GLU A CA 1
ATOM 838 C C . GLU A 1 105 ? -1.141 -6.021 3.045 1.00 96.88 105 GLU A C 1
ATOM 840 O O . GLU A 1 105 ? -2.325 -5.774 3.300 1.00 96.88 105 GLU A O 1
ATOM 845 N N . PRO A 1 106 ? -0.145 -5.407 3.722 1.00 97.56 106 PRO A N 1
ATOM 846 C CA . PRO A 1 106 ? -0.436 -4.513 4.841 1.00 97.56 106 PRO A CA 1
ATOM 847 C C . PRO A 1 106 ? -1.234 -3.285 4.400 1.00 97.56 106 PRO A C 1
ATOM 849 O O . PRO A 1 106 ? -2.160 -2.874 5.096 1.00 97.56 106 PRO A O 1
ATOM 852 N N . ALA A 1 107 ? -0.932 -2.717 3.229 1.00 96.88 107 ALA A N 1
ATOM 853 C CA . ALA A 1 107 ? -1.671 -1.572 2.707 1.00 96.88 107 ALA A CA 1
ATOM 854 C C . ALA A 1 107 ? -3.106 -1.942 2.287 1.00 96.88 107 ALA A C 1
ATOM 856 O O . ALA A 1 107 ? -4.028 -1.161 2.520 1.00 96.88 107 ALA A O 1
ATOM 857 N N . ALA A 1 108 ? -3.334 -3.145 1.748 1.00 97.19 108 ALA A N 1
ATOM 858 C CA . ALA A 1 108 ? -4.686 -3.623 1.465 1.00 97.19 108 ALA A CA 1
ATOM 859 C C . ALA A 1 108 ? -5.511 -3.822 2.745 1.00 97.19 108 ALA A C 1
ATOM 861 O O . ALA A 1 108 ? -6.680 -3.434 2.789 1.00 97.19 108 ALA A O 1
ATOM 862 N N . ILE A 1 109 ? -4.909 -4.379 3.804 1.00 98.44 109 ILE A N 1
ATOM 863 C CA . ILE A 1 109 ? -5.573 -4.522 5.110 1.00 98.44 109 ILE A CA 1
ATOM 864 C C . ILE A 1 109 ? -5.875 -3.143 5.692 1.00 98.44 109 ILE A C 1
ATOM 866 O O . ILE A 1 109 ? -6.998 -2.908 6.129 1.00 98.44 109 ILE A O 1
ATOM 870 N N . ALA A 1 110 ? -4.910 -2.220 5.650 1.00 97.19 110 ALA A N 1
ATOM 871 C CA . ALA A 1 110 ? -5.077 -0.850 6.122 1.00 97.19 110 ALA A CA 1
ATOM 872 C C . ALA A 1 110 ? -6.269 -0.166 5.442 1.00 97.19 110 ALA A C 1
ATOM 874 O O . ALA A 1 110 ? -7.141 0.387 6.112 1.00 97.19 110 ALA A O 1
ATOM 875 N N . PHE A 1 111 ? -6.343 -0.253 4.113 1.00 95.06 111 PHE A N 1
ATOM 876 C CA . PHE A 1 111 ? -7.429 0.338 3.346 1.00 95.06 111 PHE A CA 1
ATOM 877 C C . PHE A 1 111 ? -8.785 -0.314 3.671 1.00 95.06 111 PHE A C 1
ATOM 879 O O . PHE A 1 111 ? -9.767 0.379 3.940 1.00 95.06 111 PHE A O 1
ATOM 886 N N . ALA A 1 112 ? -8.849 -1.648 3.720 1.00 96.69 112 ALA A N 1
ATOM 887 C CA . ALA A 1 112 ? -10.071 -2.362 4.087 1.00 96.69 112 ALA A CA 1
ATOM 888 C C . ALA A 1 112 ? -10.532 -2.043 5.523 1.00 96.69 112 ALA A C 1
ATOM 890 O O . ALA A 1 112 ? -11.733 -1.927 5.777 1.00 96.69 112 ALA A O 1
ATOM 891 N N . PHE A 1 113 ? -9.593 -1.851 6.452 1.00 97.75 113 PHE A N 1
ATOM 892 C CA . PHE A 1 113 ? -9.865 -1.443 7.828 1.00 97.75 113 PHE A CA 1
ATOM 893 C C . PHE A 1 113 ? -10.445 -0.027 7.900 1.00 97.75 113 PHE A C 1
ATOM 895 O O . PHE A 1 113 ? -11.464 0.182 8.557 1.00 97.75 113 PHE A O 1
ATOM 902 N N . VAL A 1 114 ? -9.859 0.926 7.171 1.00 95.12 114 VAL A N 1
ATOM 903 C CA . VAL A 1 114 ? -10.357 2.308 7.040 1.00 95.12 114 VAL A CA 1
ATOM 904 C C . VAL A 1 114 ? -11.796 2.321 6.523 1.00 95.12 114 VAL A C 1
ATOM 906 O O . VAL A 1 114 ? -12.654 2.982 7.107 1.00 95.12 114 VAL A O 1
ATOM 909 N N . GLU A 1 115 ? -12.090 1.545 5.480 1.00 93.88 115 GLU A N 1
ATOM 910 C CA . GLU A 1 115 ? -13.449 1.400 4.946 1.00 93.88 115 GLU A CA 1
ATOM 911 C C . GLU A 1 115 ? -14.407 0.746 5.952 1.00 93.88 115 GLU A C 1
ATOM 913 O O . GLU A 1 115 ? -15.579 1.116 6.035 1.00 93.88 115 GLU A O 1
ATOM 918 N N . GLY A 1 116 ? -13.922 -0.217 6.739 1.00 96.19 116 GLY A N 1
ATOM 919 C CA . GLY A 1 116 ? -14.674 -0.814 7.841 1.00 96.19 116 GLY A CA 1
ATOM 920 C C . GLY A 1 116 ? -15.028 0.210 8.922 1.00 96.19 116 GLY A C 1
ATOM 921 O O . GLY A 1 116 ? -16.182 0.279 9.351 1.00 96.19 116 GLY A O 1
ATOM 922 N N . LEU A 1 117 ? -14.072 1.055 9.316 1.00 96.44 117 LEU A N 1
ATOM 923 C CA . LEU A 1 117 ? -14.296 2.130 10.283 1.00 96.44 117 LEU A CA 1
ATOM 924 C C . LEU A 1 117 ? -15.280 3.178 9.750 1.00 96.44 117 LEU A C 1
ATOM 926 O O . LEU A 1 117 ? -16.205 3.539 10.473 1.00 96.44 117 LEU A O 1
ATOM 930 N N . ARG A 1 118 ? -15.158 3.604 8.484 1.00 93.00 118 ARG A N 1
ATOM 931 C CA . ARG A 1 118 ? -16.098 4.552 7.845 1.00 93.00 118 ARG A CA 1
ATOM 932 C C . ARG A 1 118 ? -17.547 4.065 7.850 1.00 93.00 118 ARG A C 1
ATOM 934 O O . ARG A 1 118 ? -18.459 4.880 7.874 1.00 93.00 118 ARG A O 1
ATOM 941 N N . LYS A 1 119 ? -17.764 2.749 7.797 1.00 94.56 119 LYS A N 1
ATOM 942 C CA . LYS A 1 119 ? -19.102 2.134 7.864 1.00 94.56 119 LYS A CA 1
ATOM 943 C C . LYS A 1 119 ? -19.607 1.952 9.294 1.00 94.56 119 LYS A C 1
ATOM 945 O O . LYS A 1 119 ? -20.809 1.810 9.491 1.00 94.56 119 LYS A O 1
ATOM 950 N N . THR A 1 120 ? -18.693 1.891 10.259 1.00 96.50 120 THR A N 1
ATOM 951 C CA . THR A 1 120 ? -19.002 1.643 11.673 1.00 96.50 120 THR A CA 1
ATOM 952 C C . THR A 1 120 ? -19.304 2.944 12.410 1.00 96.50 120 THR A C 1
ATOM 954 O O . THR A 1 120 ? -20.218 2.979 13.227 1.00 96.50 120 THR A O 1
ATOM 957 N N . LEU A 1 121 ? -18.547 4.002 12.118 1.00 95.75 121 LEU A N 1
ATOM 958 C CA . LEU A 1 121 ? -18.665 5.302 12.770 1.00 95.75 121 LEU A CA 1
ATOM 959 C C . LEU A 1 121 ? -19.668 6.196 12.040 1.00 95.75 121 LEU A C 1
ATOM 961 O O . LEU A 1 121 ? -19.785 6.154 10.814 1.00 95.75 121 LEU A O 1
ATOM 965 N N . SER A 1 122 ? -20.359 7.053 12.787 1.00 96.06 122 SER A N 1
ATOM 966 C CA . SER A 1 122 ? -21.094 8.169 12.191 1.00 96.06 122 SER A CA 1
ATOM 967 C C . SER A 1 122 ? -20.132 9.196 11.562 1.00 96.06 122 SER A C 1
ATOM 969 O O . SER A 1 122 ? -18.943 9.221 11.897 1.00 96.06 122 SER A O 1
ATOM 971 N N . PRO A 1 123 ? -20.615 10.082 10.668 1.00 93.69 123 PRO A N 1
ATOM 972 C CA . PRO A 1 123 ? -19.776 11.126 10.074 1.00 93.69 123 PRO A CA 1
ATOM 973 C C . PRO A 1 123 ? -19.087 12.034 11.104 1.00 93.69 123 PRO A C 1
ATOM 975 O O . PRO A 1 123 ? -17.917 12.371 10.928 1.00 93.69 123 PRO A O 1
ATOM 978 N N . ASP A 1 124 ? -19.773 12.383 12.195 1.00 94.75 124 ASP A N 1
ATOM 979 C CA . ASP A 1 124 ? -19.222 13.254 13.240 1.00 94.75 124 ASP A CA 1
ATOM 980 C C . ASP A 1 124 ? -18.134 12.536 14.052 1.00 94.75 124 ASP A C 1
ATOM 982 O O . ASP A 1 124 ? -17.063 13.094 14.295 1.00 94.75 124 ASP A O 1
ATOM 986 N N . GLU A 1 125 ? -18.362 11.268 14.411 1.00 96.25 125 GLU A N 1
ATOM 987 C CA . GLU A 1 125 ? -17.358 10.432 15.085 1.00 96.25 125 GLU A CA 1
ATOM 988 C C . GLU A 1 125 ? -16.137 10.192 14.194 1.00 96.25 125 GLU A C 1
ATOM 990 O O . GLU A 1 125 ? -15.010 10.204 14.680 1.00 96.25 125 GLU A O 1
ATOM 995 N N . TRP A 1 126 ? -16.339 10.013 12.885 1.00 94.56 126 TRP A N 1
ATOM 996 C CA . TRP A 1 126 ? -15.255 9.875 11.914 1.00 94.56 126 TRP A CA 1
ATOM 997 C C . TRP A 1 126 ? -14.352 11.112 11.885 1.00 94.56 126 TRP A C 1
ATOM 999 O O . TRP A 1 126 ? -13.125 10.988 11.934 1.00 94.56 126 TRP A O 1
ATOM 1009 N N . VAL A 1 127 ? -14.949 12.305 11.814 1.00 92.75 127 VAL A N 1
ATOM 1010 C CA . VAL A 1 127 ? -14.209 13.575 11.813 1.00 92.75 127 VAL A CA 1
ATOM 1011 C C . VAL A 1 127 ? -13.466 13.763 13.134 1.00 92.75 127 VAL A C 1
ATOM 1013 O O . VAL A 1 127 ? -12.258 14.000 13.125 1.00 92.75 127 VAL A O 1
ATOM 1016 N N . GLU A 1 128 ? -14.148 13.592 14.266 1.00 94.25 128 GLU A N 1
ATOM 1017 C CA . GLU A 1 128 ? -13.553 13.753 15.597 1.00 94.25 128 GLU A CA 1
ATOM 1018 C C . GLU A 1 128 ? -12.408 12.755 15.838 1.00 94.25 128 GLU A C 1
ATOM 1020 O O . GLU A 1 128 ? -11.330 13.139 16.296 1.00 94.25 128 GLU A O 1
ATOM 1025 N N . MET A 1 129 ? -12.590 11.482 15.474 1.00 95.44 129 MET A N 1
ATOM 1026 C CA . MET A 1 129 ? -11.548 10.456 15.574 1.00 95.44 129 MET A CA 1
ATOM 1027 C C . MET A 1 129 ? -10.280 10.868 14.816 1.00 95.44 129 MET A C 1
ATOM 1029 O O . MET A 1 129 ? -9.172 10.741 15.346 1.00 95.44 129 MET A O 1
ATOM 1033 N N . ARG A 1 130 ? -10.426 11.431 13.609 1.00 93.44 130 ARG A N 1
ATOM 1034 C CA . ARG A 1 130 ? -9.292 11.896 12.793 1.00 93.44 130 ARG A CA 1
ATOM 1035 C C . ARG A 1 130 ? -8.596 13.121 13.372 1.00 93.44 130 ARG A C 1
ATOM 1037 O O . ARG A 1 130 ? -7.371 13.219 13.274 1.00 93.44 130 ARG A O 1
ATOM 1044 N N . VAL A 1 131 ? -9.350 14.033 13.985 1.00 92.38 131 VAL A N 1
ATOM 1045 C CA . VAL A 1 131 ? -8.796 15.182 14.718 1.00 92.38 131 VAL A CA 1
ATOM 1046 C C . VAL A 1 131 ? -7.998 14.705 15.933 1.00 92.38 131 VAL A C 1
ATOM 1048 O O . VAL A 1 131 ? -6.876 15.160 16.147 1.00 92.38 131 VAL A O 1
ATOM 1051 N N . ARG A 1 132 ? -8.509 13.733 16.696 1.00 93.38 132 ARG A N 1
ATOM 1052 C CA . ARG A 1 132 ? -7.780 13.166 17.843 1.00 93.38 132 ARG A CA 1
ATOM 1053 C C . ARG A 1 132 ? -6.522 12.422 17.429 1.00 93.38 132 ARG A C 1
ATOM 1055 O O . ARG A 1 132 ? -5.485 12.595 18.060 1.00 93.38 132 ARG A O 1
ATOM 1062 N N . ASN A 1 133 ? -6.582 11.643 16.351 1.00 93.00 133 ASN A N 1
ATOM 1063 C CA . ASN A 1 133 ? -5.413 10.943 15.823 1.00 93.00 133 ASN A CA 1
ATOM 1064 C C . ASN A 1 133 ? -4.290 11.887 15.389 1.00 93.00 133 ASN A C 1
ATOM 1066 O O . ASN A 1 133 ? -3.125 11.521 15.530 1.00 93.00 133 ASN A O 1
ATOM 1070 N N . PHE A 1 134 ? -4.622 13.095 14.922 1.00 88.56 134 PHE A N 1
ATOM 1071 C CA . PHE A 1 134 ? -3.632 14.125 14.604 1.00 88.56 134 PHE A CA 1
ATOM 1072 C C . PHE A 1 134 ? -2.832 14.573 15.834 1.00 88.56 134 PHE A C 1
ATOM 1074 O O . PHE A 1 134 ? -1.636 14.832 15.729 1.00 88.56 134 PHE A O 1
ATOM 1081 N N . ALA A 1 135 ? -3.472 14.631 17.003 1.00 85.69 135 ALA A N 1
ATOM 1082 C CA . ALA A 1 135 ? -2.839 15.015 18.264 1.00 85.69 135 ALA A CA 1
ATOM 1083 C C . ALA A 1 135 ? -2.316 13.821 19.089 1.00 85.69 135 ALA A C 1
ATOM 1085 O O . ALA A 1 135 ? -1.714 14.026 20.143 1.00 85.69 135 ALA A O 1
ATOM 1086 N N . ALA A 1 136 ? -2.562 12.583 18.650 1.00 86.06 136 ALA A N 1
ATOM 1087 C CA . ALA A 1 136 ? -2.252 11.380 19.413 1.00 86.06 136 ALA A CA 1
ATOM 1088 C C . ALA A 1 136 ? -0.765 11.006 19.342 1.00 86.06 136 ALA A C 1
ATOM 1090 O O . ALA A 1 136 ? -0.145 11.052 18.277 1.00 86.06 136 ALA A O 1
ATOM 1091 N N . GLU A 1 137 ? -0.223 10.523 20.461 1.00 82.06 137 GLU A N 1
ATOM 1092 C CA . GLU A 1 137 ? 1.138 9.988 20.525 1.00 82.06 137 GLU A CA 1
ATOM 1093 C C . GLU A 1 137 ? 1.339 8.791 19.564 1.00 82.06 137 GLU A C 1
ATOM 1095 O O . GLU A 1 137 ? 0.375 8.105 19.179 1.00 82.06 137 GLU A O 1
ATOM 1100 N N . PRO A 1 138 ? 2.590 8.511 19.148 1.00 78.31 138 PRO A N 1
ATOM 1101 C CA . PRO A 1 138 ? 2.917 7.295 18.409 1.00 78.31 138 PRO A CA 1
ATOM 1102 C C . PRO A 1 138 ? 2.406 6.039 19.130 1.00 78.31 138 PRO A C 1
ATOM 1104 O O . PRO A 1 138 ? 2.510 5.927 20.347 1.00 78.31 138 PRO A O 1
ATOM 1107 N N . GLY A 1 139 ? 1.834 5.094 18.381 1.00 78.50 139 GLY A N 1
ATOM 1108 C CA . GLY A 1 139 ? 1.263 3.860 18.938 1.00 78.50 139 GLY A CA 1
ATOM 1109 C C . GLY A 1 139 ? -0.139 3.988 19.551 1.00 78.50 139 GLY A C 1
ATOM 1110 O O . GLY A 1 139 ? -0.738 2.969 19.878 1.00 78.50 139 GLY A O 1
ATOM 1111 N N . ILE A 1 140 ? -0.706 5.196 19.667 1.00 86.19 140 ILE A N 1
ATOM 1112 C CA . ILE A 1 140 ? -2.089 5.401 20.132 1.00 86.19 140 ILE A CA 1
ATOM 1113 C C . ILE A 1 140 ? -3.002 5.687 18.938 1.00 86.19 140 ILE A C 1
ATOM 1115 O O . ILE A 1 140 ? -2.716 6.581 18.147 1.00 86.19 140 ILE A O 1
ATOM 1119 N N . CYS A 1 141 ? -4.120 4.973 18.810 1.00 91.06 141 CYS A N 1
ATOM 1120 C CA . CYS A 1 141 ? -5.156 5.259 17.815 1.00 91.06 141 CYS A CA 1
ATOM 1121 C C . CYS A 1 141 ? -6.482 5.554 18.521 1.00 91.06 141 CYS A C 1
ATOM 1123 O O . CYS A 1 141 ? -6.994 4.713 19.258 1.00 91.06 141 CYS A O 1
ATOM 1125 N N . ALA A 1 142 ? -7.063 6.722 18.254 1.00 93.44 142 ALA A N 1
ATOM 11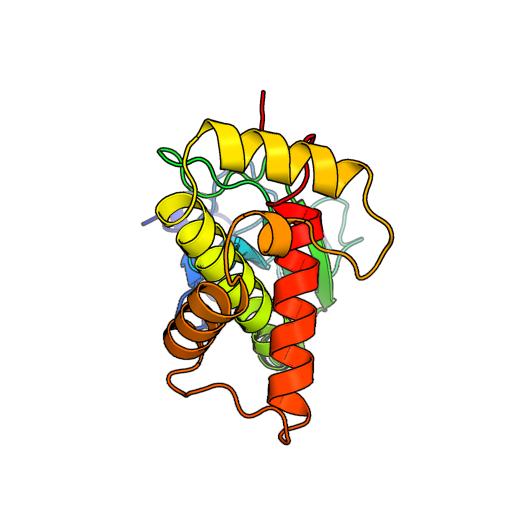26 C CA . ALA A 1 142 ? -8.316 7.174 18.851 1.00 93.44 142 ALA A CA 1
ATOM 1127 C C . ALA A 1 142 ? -9.540 6.366 18.387 1.00 93.44 142 ALA A C 1
ATOM 1129 O O . ALA A 1 142 ? -10.621 6.538 18.933 1.00 93.44 142 ALA A O 1
ATOM 1130 N N . SER A 1 143 ? -9.404 5.462 17.407 1.00 92.88 143 SER A N 1
ATOM 1131 C CA . SER A 1 143 ? -10.515 4.627 16.922 1.00 92.88 143 SER A CA 1
ATOM 1132 C C . SER A 1 143 ? -11.176 3.795 18.030 1.00 92.88 143 SER A C 1
ATOM 1134 O O . SER A 1 143 ? -12.375 3.529 17.951 1.00 92.88 143 SER A O 1
ATOM 1136 N N . HIS A 1 144 ? -10.417 3.421 19.069 1.00 94.00 144 HIS A N 1
ATOM 1137 C CA . HIS A 1 144 ? -10.927 2.684 20.230 1.00 94.00 144 HIS A CA 1
ATOM 1138 C C . HIS A 1 144 ? -11.811 3.508 21.175 1.00 94.00 144 HIS A C 1
ATOM 1140 O O . HIS A 1 144 ? -12.558 2.921 21.954 1.00 94.00 144 HIS A O 1
ATOM 1146 N N . ASP A 1 145 ? -11.792 4.840 21.079 1.00 95.50 145 ASP A N 1
ATOM 1147 C CA . ASP A 1 145 ? -12.695 5.698 21.854 1.00 95.50 145 ASP A CA 1
ATOM 1148 C C . ASP A 1 145 ? -14.140 5.645 21.325 1.00 95.50 145 ASP A C 1
ATOM 1150 O O . ASP A 1 145 ? -15.068 6.028 22.035 1.00 95.50 145 ASP A O 1
ATOM 1154 N N . PHE A 1 146 ? -14.334 5.186 20.081 1.00 95.88 146 PHE A N 1
ATOM 1155 C CA . PHE A 1 146 ? -15.624 5.225 19.379 1.00 95.88 146 PHE A CA 1
ATOM 1156 C C . PHE A 1 146 ? -16.192 3.834 19.079 1.00 95.88 146 PHE A C 1
ATOM 1158 O O . PHE A 1 146 ? -17.405 3.661 18.999 1.00 95.88 146 PHE A O 1
ATOM 1165 N N . CYS A 1 147 ? -15.337 2.823 18.907 1.00 95.75 147 CYS A N 1
ATOM 1166 C CA . CYS A 1 147 ? -15.768 1.448 18.659 1.00 95.75 147 CYS A CA 1
ATOM 1167 C C . CYS A 1 147 ? -14.711 0.432 19.112 1.00 95.75 147 CYS A C 1
ATOM 1169 O O . CYS A 1 147 ? -13.555 0.779 19.351 1.00 95.75 147 CYS A O 1
ATOM 1171 N N . ASP A 1 148 ? -15.071 -0.853 19.169 1.00 96.69 148 ASP A N 1
ATOM 1172 C CA . ASP A 1 148 ? -14.062 -1.913 19.242 1.00 96.69 148 ASP A CA 1
ATOM 1173 C C . ASP A 1 148 ? -13.367 -2.052 17.880 1.00 96.69 148 ASP A C 1
ATOM 1175 O O . ASP A 1 148 ? -13.778 -2.842 17.031 1.00 96.69 148 ASP A O 1
ATOM 1179 N N . ALA A 1 149 ? -12.317 -1.255 17.662 1.00 96.19 149 ALA A N 1
ATOM 1180 C CA . ALA A 1 149 ? -11.609 -1.192 16.386 1.00 96.19 149 ALA A CA 1
ATOM 1181 C C . ALA A 1 149 ? -10.909 -2.511 15.998 1.00 96.19 149 ALA A C 1
ATOM 1183 O O . ALA A 1 149 ? -10.587 -2.701 14.825 1.00 96.19 149 ALA A O 1
ATOM 1184 N N . ASN A 1 150 ? -10.748 -3.464 16.927 1.00 96.50 150 ASN A N 1
ATOM 1185 C CA . ASN A 1 150 ? -10.231 -4.789 16.585 1.00 96.50 150 ASN A CA 1
ATOM 1186 C C . ASN A 1 150 ? -11.217 -5.583 15.721 1.00 96.50 150 ASN A C 1
ATOM 1188 O O . ASN A 1 150 ? -10.787 -6.407 14.919 1.00 96.50 150 ASN A O 1
ATOM 1192 N N . VAL A 1 151 ? -12.525 -5.327 15.838 1.00 97.19 151 VAL A N 1
ATOM 1193 C CA . VAL A 1 151 ? -13.551 -6.004 15.031 1.00 97.19 151 VAL A CA 1
ATOM 1194 C C . VAL A 1 151 ? -13.423 -5.658 13.538 1.00 97.19 151 VAL A C 1
ATOM 1196 O O . VAL A 1 151 ? -13.213 -6.582 12.747 1.00 97.19 151 VAL A O 1
ATOM 1199 N N . PRO A 1 152 ? -13.498 -4.382 13.099 1.00 97.69 152 PRO A N 1
ATOM 1200 C CA . PRO A 1 152 ? -13.300 -4.044 11.692 1.00 97.69 152 PRO A CA 1
ATOM 1201 C C . PRO A 1 152 ? -11.889 -4.387 11.195 1.00 97.69 152 PRO A C 1
ATOM 1203 O O . PRO A 1 152 ? -11.749 -4.772 10.035 1.00 97.69 152 PRO A O 1
ATOM 1206 N N . MET A 1 153 ? -10.861 -4.333 12.051 1.00 97.94 153 MET A N 1
ATOM 1207 C CA . MET A 1 153 ? -9.510 -4.761 11.674 1.00 97.94 153 MET A CA 1
ATOM 1208 C C . MET A 1 153 ? -9.426 -6.275 11.422 1.00 97.94 153 MET A C 1
ATOM 1210 O O . MET A 1 153 ? -8.851 -6.701 10.423 1.00 97.94 153 MET A O 1
ATOM 1214 N N . ALA A 1 154 ? -10.065 -7.103 12.254 1.00 97.88 154 ALA A N 1
ATOM 1215 C CA . ALA A 1 154 ? -10.127 -8.552 12.049 1.00 97.88 154 ALA A CA 1
ATOM 1216 C C . ALA A 1 154 ? -10.871 -8.919 10.763 1.00 97.88 154 ALA A C 1
ATOM 1218 O O . ALA A 1 154 ? -10.434 -9.800 10.019 1.00 97.88 154 ALA A O 1
ATOM 1219 N N . VAL A 1 155 ? -11.965 -8.211 10.468 1.00 98.19 155 VAL A N 1
ATOM 1220 C CA . VAL A 1 155 ? -12.700 -8.367 9.208 1.00 98.19 155 VAL A CA 1
ATOM 1221 C C . VAL A 1 155 ? -11.811 -8.013 8.014 1.00 98.19 155 VAL A C 1
ATOM 1223 O O . VAL A 1 155 ? -11.759 -8.782 7.055 1.00 98.19 155 VAL A O 1
ATOM 1226 N N . ALA A 1 156 ? -11.087 -6.893 8.078 1.00 98.25 156 ALA A N 1
ATOM 1227 C CA . ALA A 1 156 ? -10.160 -6.469 7.030 1.00 98.25 156 ALA A CA 1
ATOM 1228 C C . ALA A 1 156 ? -9.028 -7.484 6.815 1.00 98.25 156 ALA A C 1
ATOM 1230 O O . ALA A 1 156 ? -8.774 -7.897 5.683 1.00 98.25 156 ALA A O 1
ATOM 1231 N N . PHE A 1 157 ? -8.406 -7.951 7.901 1.00 98.38 157 PHE A N 1
ATOM 1232 C CA . PHE A 1 157 ? -7.346 -8.955 7.860 1.00 98.38 157 PHE A CA 1
ATOM 1233 C C . PHE A 1 157 ? -7.820 -10.233 7.166 1.00 98.38 157 PHE A C 1
ATOM 1235 O O . PHE A 1 157 ? -7.172 -10.717 6.236 1.00 98.38 157 PHE A O 1
ATOM 1242 N N . LYS A 1 158 ? -8.989 -10.753 7.559 1.00 98.12 158 LYS A N 1
ATOM 1243 C CA . LYS A 1 158 ? -9.565 -11.960 6.958 1.00 98.12 158 LYS A CA 1
ATOM 1244 C C . LYS A 1 158 ? -9.929 -11.771 5.493 1.00 98.12 158 LYS A C 1
ATOM 1246 O O . LYS A 1 158 ? -9.718 -12.682 4.697 1.00 98.12 158 LYS A O 1
ATOM 1251 N N . ALA A 1 159 ? -10.467 -10.609 5.132 1.00 97.06 159 ALA A N 1
ATOM 1252 C CA . ALA A 1 159 ? -10.853 -10.317 3.757 1.00 97.06 159 ALA A CA 1
ATOM 1253 C C . ALA A 1 159 ? -9.651 -10.321 2.799 1.00 97.06 159 ALA A C 1
ATOM 1255 O O . ALA A 1 159 ? -9.784 -10.792 1.673 1.00 97.06 159 ALA A O 1
ATOM 1256 N N . VAL A 1 160 ? -8.492 -9.828 3.247 1.00 96.62 160 VAL A N 1
ATOM 1257 C CA . VAL A 1 160 ? -7.277 -9.746 2.418 1.00 96.62 160 VAL A CA 1
ATOM 1258 C C . VAL A 1 160 ? -6.484 -11.050 2.433 1.00 96.62 160 VAL A C 1
ATOM 1260 O O . VAL A 1 160 ? -6.079 -11.536 1.383 1.00 96.62 160 VAL A O 1
ATOM 1263 N N . THR A 1 161 ? -6.271 -11.636 3.611 1.00 95.31 161 THR A N 1
ATOM 1264 C CA . THR A 1 161 ? -5.395 -12.813 3.771 1.00 95.31 161 THR A CA 1
ATOM 1265 C C . THR A 1 161 ? -6.126 -14.145 3.590 1.00 95.31 161 THR A C 1
ATOM 1267 O O . THR A 1 161 ? -5.495 -15.197 3.488 1.00 95.31 161 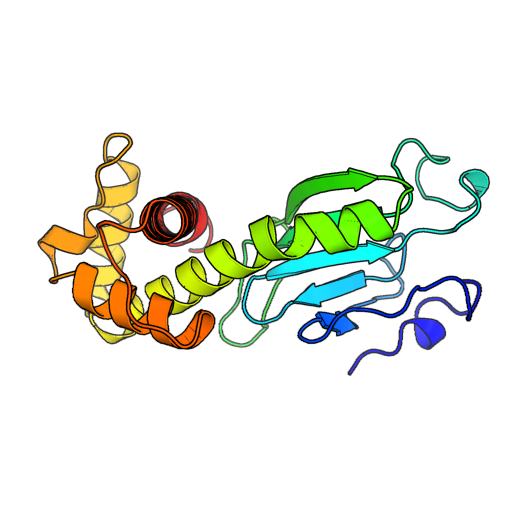THR A O 1
ATOM 1270 N N . GLY A 1 162 ? -7.462 -14.131 3.607 1.00 96.31 162 GLY A N 1
ATOM 1271 C CA . GLY A 1 162 ? -8.303 -15.327 3.577 1.00 96.31 162 GLY A CA 1
ATOM 1272 C C . GLY A 1 162 ? -8.350 -16.112 4.895 1.00 96.31 162 GLY A C 1
ATOM 1273 O O . GLY A 1 162 ? -8.962 -17.180 4.936 1.00 96.31 162 GLY A O 1
ATOM 1274 N N . ARG A 1 163 ? -7.728 -15.619 5.974 1.00 95.94 163 ARG A N 1
ATOM 1275 C CA . ARG A 1 163 ? -7.610 -16.327 7.260 1.00 95.94 163 ARG A CA 1
ATOM 1276 C C . ARG A 1 163 ? -7.809 -15.405 8.458 1.00 95.94 163 ARG A C 1
ATOM 1278 O O . ARG A 1 163 ? -7.632 -14.198 8.364 1.00 95.94 163 ARG A O 1
ATOM 1285 N N . ASP A 1 164 ? -8.197 -15.982 9.589 1.00 97.38 164 ASP A N 1
ATOM 1286 C CA . ASP A 1 164 ? -8.346 -15.233 10.837 1.00 97.38 164 ASP A CA 1
ATOM 1287 C C . ASP A 1 164 ? -6.972 -14.860 11.419 1.00 97.38 164 ASP A C 1
ATOM 1289 O O . ASP A 1 164 ? -6.009 -15.626 11.313 1.00 97.38 164 ASP A O 1
ATOM 1293 N N . MET A 1 165 ? -6.891 -13.680 12.039 1.00 95.12 165 MET A N 1
ATOM 1294 C CA . MET A 1 165 ? -5.674 -13.217 12.704 1.00 95.12 165 MET A CA 1
ATOM 1295 C C . MET A 1 165 ? -5.373 -14.080 13.932 1.00 95.12 165 MET A C 1
ATOM 1297 O O . MET A 1 165 ? -6.247 -14.322 14.767 1.00 95.12 165 MET A O 1
ATOM 1301 N N . THR A 1 166 ? -4.120 -14.524 14.048 1.00 95.69 166 THR A N 1
ATOM 1302 C CA . THR A 1 166 ? -3.634 -15.294 15.196 1.00 95.69 166 THR A CA 1
ATOM 1303 C C . THR A 1 166 ? -2.574 -14.498 15.967 1.00 95.69 166 THR A C 1
ATOM 1305 O O . THR A 1 166 ? -1.444 -14.398 15.497 1.00 95.69 166 THR A O 1
ATOM 1308 N N . PRO A 1 167 ? -2.858 -13.989 17.185 1.00 88.56 167 PRO A N 1
ATOM 1309 C CA . PRO A 1 167 ? -1.918 -13.137 17.928 1.00 88.56 167 PRO A CA 1
ATOM 1310 C C . PRO A 1 167 ? -0.582 -13.790 18.292 1.00 88.56 167 PRO A C 1
ATOM 1312 O O . PRO A 1 167 ? 0.407 -13.099 18.508 1.00 88.56 167 PRO A O 1
ATOM 1315 N N . THR A 1 168 ? -0.545 -15.120 18.395 1.00 94.81 168 THR A N 1
ATOM 1316 C CA . THR A 1 168 ? 0.678 -15.877 18.698 1.00 94.81 168 THR A CA 1
ATOM 1317 C C . THR A 1 168 ? 1.539 -16.148 17.465 1.00 94.81 168 THR A C 1
ATOM 1319 O O . THR A 1 168 ? 2.663 -16.628 17.609 1.00 94.81 168 THR A O 1
ATOM 1322 N N . ASN A 1 169 ? 1.037 -15.855 16.263 1.00 96.38 169 ASN A N 1
ATOM 1323 C CA . ASN A 1 169 ? 1.816 -15.899 15.037 1.00 96.38 169 ASN A CA 1
ATOM 1324 C C . ASN A 1 169 ? 2.520 -14.544 14.850 1.00 96.38 169 ASN A C 1
ATOM 1326 O O . ASN A 1 169 ? 1.872 -13.500 14.790 1.00 96.38 169 ASN A O 1
ATOM 1330 N N . ALA A 1 170 ? 3.852 -14.566 14.774 1.00 95.75 170 ALA A N 1
ATOM 1331 C CA . ALA A 1 170 ? 4.655 -13.351 14.661 1.00 95.75 170 ALA A CA 1
ATOM 1332 C C . ALA A 1 170 ? 4.414 -12.594 13.344 1.00 95.75 170 ALA A C 1
ATOM 1334 O O . ALA A 1 170 ? 4.389 -11.365 13.357 1.00 95.75 170 ALA A O 1
ATOM 1335 N N . ASP A 1 171 ? 4.184 -13.309 12.240 1.00 94.25 171 ASP A N 1
ATOM 1336 C CA . ASP A 1 171 ? 3.929 -12.709 10.928 1.00 94.25 171 ASP A CA 1
ATOM 1337 C C . ASP A 1 171 ? 2.556 -12.025 10.904 1.00 94.25 171 ASP A C 1
ATOM 1339 O O . ASP A 1 171 ? 2.430 -10.910 10.403 1.00 94.25 171 ASP A O 1
ATOM 1343 N N . ASP A 1 172 ? 1.537 -12.634 11.521 1.00 96.50 172 ASP A N 1
ATOM 1344 C CA . ASP A 1 172 ? 0.205 -12.027 11.665 1.00 96.50 172 ASP A CA 1
ATOM 1345 C C . ASP A 1 172 ? 0.262 -10.758 12.502 1.00 96.50 172 ASP A C 1
ATOM 1347 O O . ASP A 1 172 ? -0.321 -9.742 12.130 1.00 96.50 172 ASP A O 1
ATOM 1351 N N . ALA A 1 173 ? 0.959 -10.820 13.638 1.00 95.69 173 ALA A N 1
ATOM 1352 C CA . ALA A 1 173 ? 1.110 -9.684 14.531 1.00 95.69 173 ALA A CA 1
ATOM 1353 C C . ALA A 1 173 ? 1.856 -8.531 13.841 1.00 95.69 173 ALA A C 1
ATOM 1355 O O . ALA A 1 173 ? 1.443 -7.375 13.966 1.00 95.69 173 ALA A O 1
ATOM 1356 N N . ALA A 1 174 ? 2.912 -8.836 13.079 1.00 95.94 174 ALA A N 1
ATOM 1357 C CA . ALA A 1 174 ? 3.644 -7.849 12.295 1.00 95.94 174 ALA A CA 1
ATOM 1358 C C . ALA A 1 174 ? 2.752 -7.230 11.209 1.00 95.94 174 ALA A C 1
ATOM 1360 O O . ALA A 1 174 ? 2.607 -6.011 11.165 1.00 95.94 174 ALA A O 1
ATOM 1361 N N . LEU A 1 175 ? 2.087 -8.060 10.401 1.00 96.56 175 LEU A N 1
ATOM 1362 C CA . LEU A 1 175 ? 1.205 -7.617 9.322 1.00 96.56 175 LEU A CA 1
ATOM 1363 C C . LEU A 1 175 ? 0.055 -6.744 9.843 1.00 96.56 175 LEU A C 1
ATOM 1365 O O . LEU A 1 175 ? -0.225 -5.684 9.285 1.00 96.56 175 LEU A O 1
ATOM 1369 N N . TRP A 1 176 ? -0.573 -7.157 10.946 1.00 96.94 176 TRP A N 1
ATOM 1370 C CA . TRP A 1 176 ? -1.621 -6.399 11.625 1.00 96.94 176 TRP A CA 1
ATOM 1371 C C . TRP A 1 176 ? -1.121 -5.035 12.101 1.00 96.94 176 TRP A C 1
ATOM 1373 O O . TRP A 1 176 ? -1.767 -4.019 11.853 1.00 96.94 176 TRP A O 1
ATOM 1383 N N . SER A 1 177 ? 0.040 -5.003 12.758 1.00 95.44 177 SER A N 1
ATOM 1384 C CA . SER A 1 177 ? 0.616 -3.766 13.295 1.00 95.44 177 SER A CA 1
ATOM 1385 C C . SER A 1 177 ? 0.989 -2.801 12.170 1.00 95.44 177 SER A C 1
ATOM 1387 O O . SER A 1 177 ? 0.580 -1.644 12.194 1.00 95.44 177 SER A O 1
ATOM 1389 N N . THR A 1 178 ? 1.663 -3.292 11.124 1.00 96.12 178 THR A N 1
ATOM 1390 C CA . THR A 1 178 ? 2.025 -2.486 9.949 1.00 96.12 178 THR A CA 1
ATOM 1391 C C . THR A 1 178 ? 0.792 -1.939 9.235 1.00 96.12 178 THR A C 1
ATOM 1393 O O . THR A 1 178 ? 0.767 -0.766 8.870 1.00 96.12 178 THR A O 1
ATOM 1396 N N . ALA A 1 179 ? -0.255 -2.745 9.058 1.00 97.25 179 ALA A N 1
ATOM 1397 C CA . ALA A 1 179 ? -1.500 -2.275 8.460 1.00 97.25 179 ALA A CA 1
ATOM 1398 C C . ALA A 1 179 ? -2.167 -1.168 9.300 1.00 97.25 179 ALA A C 1
ATOM 1400 O O . ALA A 1 179 ? -2.678 -0.192 8.748 1.00 97.25 179 ALA A O 1
ATOM 1401 N N . TRP A 1 180 ? -2.119 -1.269 10.629 1.00 96.06 180 TRP A N 1
ATOM 1402 C CA . TRP A 1 180 ? -2.645 -0.227 11.511 1.00 96.06 180 TRP A CA 1
ATOM 1403 C C . TRP A 1 180 ? -1.844 1.076 11.411 1.00 96.06 180 TRP A C 1
ATOM 1405 O O . TRP A 1 180 ? -2.432 2.157 11.311 1.00 96.06 180 TRP A O 1
ATOM 1415 N N . ASP A 1 181 ? -0.513 0.978 11.381 1.00 94.00 181 ASP A N 1
ATOM 1416 C CA . ASP A 1 181 ? 0.382 2.129 11.231 1.00 94.00 181 ASP A CA 1
ATOM 1417 C C . ASP A 1 181 ? 0.133 2.861 9.908 1.00 94.00 181 ASP A C 1
ATOM 1419 O O . ASP A 1 181 ? 0.001 4.088 9.890 1.00 94.00 181 ASP A O 1
ATOM 1423 N N . ILE A 1 182 ? -0.016 2.111 8.810 1.00 94.50 182 ILE A N 1
ATOM 1424 C CA . ILE A 1 182 ? -0.375 2.658 7.495 1.00 94.50 182 ILE A CA 1
ATOM 1425 C C . ILE A 1 182 ? -1.731 3.362 7.570 1.00 94.50 182 ILE A C 1
ATOM 1427 O O . ILE A 1 182 ? -1.840 4.529 7.188 1.00 94.50 182 ILE A O 1
ATOM 1431 N N . ALA A 1 183 ? -2.756 2.697 8.115 1.00 94.62 183 ALA A N 1
ATOM 1432 C CA . ALA A 1 183 ? -4.090 3.275 8.234 1.00 94.62 183 ALA A CA 1
ATOM 1433 C C . ALA A 1 183 ? -4.054 4.605 9.001 1.00 94.62 183 ALA A C 1
ATOM 1435 O O . ALA A 1 183 ? -4.600 5.607 8.528 1.00 94.62 183 ALA A O 1
ATOM 1436 N N . LYS A 1 184 ? -3.361 4.652 10.146 1.00 92.31 184 LYS A N 1
ATOM 1437 C CA . LYS A 1 184 ? -3.231 5.874 10.949 1.00 92.31 184 LYS A CA 1
ATOM 1438 C C . LYS A 1 184 ? -2.506 6.988 10.191 1.00 92.31 184 LYS A C 1
ATOM 1440 O O . LYS A 1 184 ? -3.007 8.115 10.147 1.00 92.31 184 LYS A O 1
ATOM 1445 N N . ALA A 1 185 ? -1.353 6.683 9.599 1.00 89.75 185 ALA A N 1
ATOM 1446 C CA . ALA A 1 185 ? -0.477 7.668 8.967 1.00 89.75 185 ALA A CA 1
ATOM 1447 C C . ALA A 1 185 ? -1.030 8.253 7.654 1.00 89.75 185 ALA A C 1
ATOM 1449 O O . ALA A 1 185 ? -0.670 9.376 7.271 1.00 89.75 185 ALA A O 1
ATOM 1450 N N . GLU A 1 186 ? -1.873 7.499 6.947 1.00 88.44 186 GLU A N 1
ATOM 1451 C CA . GLU A 1 186 ? -2.315 7.849 5.591 1.00 88.44 186 GLU A CA 1
ATOM 1452 C C . GLU A 1 186 ? -3.796 8.203 5.504 1.00 88.44 186 GLU A C 1
ATOM 1454 O O . GLU A 1 186 ? -4.167 9.027 4.670 1.00 88.44 186 GLU A O 1
ATOM 1459 N N . HIS A 1 187 ? -4.641 7.644 6.373 1.00 87.88 187 HIS A N 1
ATOM 1460 C CA . HIS A 1 187 ? -6.093 7.715 6.184 1.00 87.88 187 HIS A CA 1
ATOM 1461 C C . HIS A 1 187 ? -6.870 8.177 7.423 1.00 87.88 187 HIS A C 1
ATOM 1463 O O . HIS A 1 187 ? -7.901 8.838 7.285 1.00 87.88 187 HIS A O 1
ATOM 1469 N N . LEU A 1 188 ? -6.390 7.867 8.632 1.00 90.94 188 LEU A N 1
ATOM 1470 C CA . LEU A 1 188 ? -7.112 8.145 9.881 1.00 90.94 188 LEU A CA 1
ATOM 1471 C C . LEU A 1 188 ? -6.640 9.414 10.603 1.00 90.94 188 LEU A C 1
ATOM 1473 O O . LEU A 1 188 ? -7.013 9.616 11.754 1.00 90.94 188 LEU A O 1
ATOM 1477 N N . THR A 1 189 ? -5.858 10.275 9.953 1.00 86.94 189 THR A N 1
ATOM 1478 C CA . THR A 1 189 ? -5.393 11.551 10.520 1.00 86.94 189 THR A CA 1
ATOM 1479 C C . THR A 1 189 ? -5.933 12.728 9.702 1.00 86.94 189 THR A C 1
ATOM 1481 O O . THR A 1 189 ? -5.933 12.688 8.467 1.00 86.94 189 THR A O 1
ATOM 1484 N N . ALA A 1 190 ? -6.435 13.771 10.370 1.00 66.50 190 ALA A N 1
ATOM 1485 C CA . ALA A 1 190 ? -6.899 14.992 9.707 1.00 66.50 190 ALA A CA 1
ATOM 1486 C C . ALA A 1 190 ? -5.704 15.740 9.078 1.00 66.50 190 ALA A C 1
ATOM 1488 O O . ALA A 1 190 ? -4.711 15.984 9.757 1.00 66.50 190 ALA A O 1
ATOM 1489 N N . GLY A 1 191 ? -5.778 16.080 7.783 1.00 59.19 191 GLY A N 1
ATOM 1490 C CA . GLY A 1 191 ? -4.753 16.895 7.105 1.00 59.19 191 GLY A CA 1
ATOM 1491 C C . GLY A 1 191 ? -4.171 16.356 5.791 1.00 59.19 191 GLY A C 1
ATOM 1492 O O . GLY A 1 191 ? -3.390 17.071 5.175 1.00 59.19 191 GLY A O 1
ATOM 1493 N N . LYS A 1 192 ? -4.538 15.148 5.331 1.00 51.53 192 LYS A N 1
ATOM 1494 C CA . LYS A 1 192 ? -4.068 14.611 4.031 1.00 51.53 192 LYS A CA 1
ATOM 1495 C C . LYS A 1 192 ? -5.126 14.481 2.923 1.00 51.53 192 LYS A C 1
ATOM 1497 O O . LYS A 1 192 ? -4.731 14.332 1.777 1.00 51.53 192 LYS A O 1
ATOM 1502 N N . VAL A 1 193 ? -6.434 14.522 3.219 1.00 45.84 193 VAL A N 1
ATOM 1503 C CA . VAL A 1 193 ? -7.483 14.238 2.202 1.00 45.84 193 VAL A CA 1
ATOM 1504 C C . VAL A 1 193 ? -8.809 15.000 2.419 1.00 45.84 193 VAL A C 1
ATOM 1506 O O . VAL A 1 193 ? -9.843 14.589 1.911 1.00 45.84 193 VAL A O 1
ATOM 1509 N N . ASP A 1 194 ? -8.813 16.104 3.172 1.00 38.50 194 ASP A N 1
ATOM 1510 C CA . ASP A 1 194 ? -10.040 16.900 3.395 1.00 38.50 194 ASP A CA 1
ATOM 1511 C C . ASP A 1 194 ? -9.904 18.320 2.817 1.00 38.50 194 ASP A C 1
ATOM 1513 O O . ASP A 1 194 ? -10.137 19.310 3.513 1.00 38.50 194 ASP A O 1
ATOM 1517 N N . GLN A 1 195 ? -9.495 18.416 1.549 1.00 32.22 195 GLN A N 1
ATOM 1518 C CA . GLN A 1 195 ? -9.736 19.593 0.707 1.00 32.22 195 GLN A CA 1
ATOM 1519 C C . GLN A 1 195 ? -10.390 19.157 -0.598 1.00 32.22 195 GLN A C 1
ATOM 1521 O O . GLN A 1 195 ? -9.899 18.167 -1.183 1.00 32.22 195 GLN A O 1
#

Foldseek 3Di:
DDDQCVLCVPADPPQDPDDDPQWDWPDHNVDQATKTANQLQQWMWGAHHLQQCSGPPSNPFARIWIKGFLDQDPVPGGDNPQGIGTDDGHNDVVVVVVCVCVRRQLSSLLSQLLVLLVVVDDPVRLVVQQAVLQVDDPPDGSSVVGDPSVVSSQVSNCVRVVDGQDCPDPVSVVSSVSSNVSNSVRPSHPDRHDD

Sequence (195 aa):
MSDFRKEFPDYPADAVPTIPAGFIDRSWKQEPCPCFIHEASGVVLWVDYPDANDREAGGDFSRFQVQRCTNRHPEGGWQFADGILSLFETDDWDAVLRSLPGFTEPAAIAFAFVEGLRKTLSPDEWVEMRVRNFAAEPGICASHDFCDANVPMAVAFKAVTGRDMTPTNADDAALWSTAWDIAKAEHLTAGKVDQ

Radius of gyration: 18.29 Å; chains: 1; bounding box: 40×36×51 Å